Protein AF-A0A484MEA8-F1 (afdb_monomer_lite)

Foldseek 3Di:
DDPDDFDKDWDAEPVRQKTKIKTWFDDDDVVVVVLVVQLNVQCNDPPVRHDQDPQSSQVSSQVSQVVQCPDPVNVVVVDDWIKMWMWIHGRLPDTFIAMHIPPDPPRDPHDDTDQDDAHYDLRVQLVVLLVVCVVPDDPQDQPPVRRHTDDDPVVVVVSLLVSQLRSVVVGVSGFAWDWDWDDHSPDDHTDTDIDHSCNDPPPDPDPVCVVVVVDDDQDPVNVVVVVVVVVVVD

Secondary structure (DSSP, 8-state):
-------EEEEE-TTSSEEEEEEEES---HHHHHHHHHHHHHHTS-TTTS--SHHHHHHHHHHHHHHHHTSHHHHTTTPPPEEEEEEEEETTTEEEEEEEEES-TT--SS----S----STTHHHHHHHHHHHHHH-TT--B-TTT--B---HHHHHHHHHHHHHHHHHH-TTS-EEEEEEE--SSS-PPEEEEEEE-S----PPPHHHHHTT---PPPHHHHHHHHHHHHTT-

pLDDT: mean 70.81, std 13.63, range [24.02, 92.69]

Organism: NCBI:txid132261

Sequence (234 aa):
MACKLTKYDVIRTPDEDMHVLILCAAANGGILKRLRNQFRAELEKPQNERPKTAAAIHEMMGLHITALTNSQRFQDKGNPPFCFTVAGWLNSKDPFIFKVGFGVPDLDPDFKFLYSAFEGSGSNYAEQIFNALLSEAVGVEMDDNKKVPVIAQRDAMLWAKKIITFAALHDPRTGGILHSFTSSARGGGPTHTQDPISPMTMANPDPDAILQGLWTKADEREVQRWLAEHENSR

Radius of gyration: 21.32 Å; chains: 1; bounding box: 60×50×52 Å

Structure (mmCIF, N/CA/C/O backbone):
data_AF-A0A484MEA8-F1
#
_entry.id   AF-A0A484MEA8-F1
#
loop_
_atom_site.group_PDB
_atom_site.id
_atom_site.type_symbol
_atom_site.label_atom_id
_atom_site.label_alt_id
_atom_site.label_comp_id
_atom_site.label_asym_id
_atom_site.label_entity_id
_atom_site.label_seq_id
_atom_site.pdbx_PDB_ins_code
_atom_site.Cartn_x
_atom_site.Cartn_y
_atom_site.Cartn_z
_atom_site.occupancy
_atom_site.B_iso_or_equiv
_atom_site.auth_seq_id
_atom_site.auth_comp_id
_atom_site.auth_asym_id
_atom_site.auth_atom_id
_atom_site.pdbx_PDB_model_num
ATOM 1 N N . MET A 1 1 ? 15.453 19.713 -6.525 1.00 27.28 1 MET A N 1
ATOM 2 C CA . MET A 1 1 ? 14.495 19.664 -5.394 1.00 27.28 1 MET A CA 1
ATOM 3 C C . MET A 1 1 ? 14.645 18.297 -4.741 1.00 27.28 1 MET A C 1
ATOM 5 O O . MET A 1 1 ? 14.433 17.311 -5.427 1.00 27.28 1 MET A O 1
ATOM 9 N N . ALA A 1 2 ? 15.094 18.208 -3.486 1.00 24.02 2 ALA A N 1
ATOM 10 C CA . ALA A 1 2 ? 15.225 16.916 -2.810 1.00 24.02 2 ALA A CA 1
ATOM 11 C C . ALA A 1 2 ? 13.826 16.347 -2.522 1.00 24.02 2 ALA A C 1
ATOM 13 O O . ALA A 1 2 ? 13.025 17.003 -1.850 1.00 24.02 2 ALA A O 1
ATOM 14 N N . CYS A 1 3 ? 13.527 15.160 -3.052 1.00 29.03 3 CYS A N 1
ATOM 15 C CA . CYS A 1 3 ? 12.303 14.431 -2.743 1.00 29.03 3 CYS A CA 1
ATOM 16 C C . CYS A 1 3 ? 12.299 14.141 -1.234 1.00 29.03 3 CYS A C 1
ATOM 18 O O . CYS A 1 3 ? 13.096 13.346 -0.739 1.00 29.03 3 CYS A O 1
ATOM 20 N N . LYS A 1 4 ? 11.482 14.875 -0.468 1.00 37.75 4 LYS A N 1
ATOM 21 C CA . LYS A 1 4 ? 11.344 14.655 0.977 1.00 37.75 4 LYS A CA 1
ATOM 22 C C . LYS A 1 4 ? 10.787 13.246 1.175 1.00 37.75 4 LYS A C 1
ATOM 24 O O . LYS A 1 4 ? 9.721 12.957 0.644 1.00 37.75 4 LYS A O 1
ATOM 29 N N . LEU A 1 5 ? 11.514 12.423 1.937 1.00 44.81 5 LEU A N 1
ATOM 30 C CA . LEU A 1 5 ? 11.181 11.039 2.294 1.00 44.81 5 LEU A CA 1
ATOM 31 C C . LEU A 1 5 ? 9.668 10.826 2.456 1.00 44.81 5 LEU A C 1
ATOM 33 O O . LEU A 1 5 ? 9.019 11.543 3.230 1.00 44.81 5 LEU A O 1
ATOM 37 N N . THR A 1 6 ? 9.127 9.818 1.766 1.00 49.66 6 THR A N 1
ATOM 38 C CA . THR A 1 6 ? 7.786 9.289 2.033 1.00 49.66 6 THR A CA 1
ATOM 39 C C . THR A 1 6 ? 7.722 8.934 3.512 1.00 49.66 6 THR A C 1
ATOM 41 O O . THR A 1 6 ? 8.478 8.091 3.994 1.00 49.66 6 THR A O 1
ATOM 44 N N . LYS A 1 7 ? 6.877 9.634 4.273 1.00 63.97 7 LYS A N 1
ATOM 45 C CA . LYS A 1 7 ? 6.780 9.409 5.715 1.00 63.97 7 LYS A CA 1
ATOM 46 C C . LYS A 1 7 ? 5.839 8.242 5.974 1.00 63.97 7 LYS A C 1
ATOM 48 O O . LYS A 1 7 ? 4.633 8.378 5.791 1.00 63.97 7 LYS A O 1
ATOM 53 N N . TYR A 1 8 ? 6.393 7.141 6.448 1.00 65.31 8 TYR A N 1
ATOM 54 C CA . TYR A 1 8 ? 5.658 5.971 6.914 1.00 65.31 8 TYR A CA 1
ATOM 55 C C . TYR A 1 8 ? 5.670 5.920 8.444 1.00 65.31 8 TYR A C 1
ATOM 57 O O . TYR A 1 8 ? 6.531 6.542 9.069 1.00 65.31 8 TYR A O 1
ATOM 65 N N . ASP A 1 9 ? 4.707 5.219 9.036 1.00 68.81 9 ASP A N 1
ATOM 66 C CA . ASP A 1 9 ? 4.767 4.773 10.429 1.00 68.81 9 ASP A CA 1
ATOM 67 C C . ASP A 1 9 ? 4.520 3.262 10.467 1.00 68.81 9 ASP A C 1
ATOM 69 O O . ASP A 1 9 ? 3.602 2.751 9.824 1.00 68.81 9 ASP A O 1
ATOM 73 N N . VAL A 1 10 ? 5.370 2.558 11.212 1.00 66.94 10 VAL A N 1
ATOM 74 C CA . VAL A 1 10 ? 5.223 1.133 11.509 1.00 66.94 10 VAL A CA 1
ATOM 75 C C . VAL A 1 10 ? 4.780 1.021 12.958 1.00 66.94 10 VAL A C 1
ATOM 77 O O . VAL A 1 10 ? 5.506 1.452 13.854 1.00 66.94 10 VAL A O 1
ATOM 80 N N . ILE A 1 11 ? 3.611 0.433 13.180 1.00 71.69 11 ILE A N 1
ATOM 81 C CA . ILE A 1 11 ? 3.039 0.206 14.503 1.00 71.69 11 ILE A CA 1
ATOM 82 C C . ILE A 1 11 ? 3.041 -1.297 14.760 1.00 71.69 11 ILE A C 1
ATOM 84 O O . ILE A 1 11 ? 2.579 -2.084 13.930 1.00 71.69 11 ILE A O 1
ATOM 88 N N . ARG A 1 12 ? 3.581 -1.681 15.916 1.00 69.06 12 ARG A N 1
ATOM 89 C CA . ARG A 1 12 ? 3.527 -3.046 16.437 1.00 69.06 12 ARG A CA 1
ATOM 90 C C . ARG A 1 12 ? 2.899 -3.007 17.804 1.00 69.06 12 ARG A C 1
ATOM 92 O O . ARG A 1 12 ? 3.300 -2.183 18.629 1.00 69.06 12 ARG A O 1
ATOM 99 N N . THR A 1 13 ? 1.961 -3.904 18.044 1.00 65.00 13 THR A N 1
ATOM 100 C CA . THR A 1 13 ? 1.429 -4.064 19.385 1.00 65.00 13 THR A CA 1
ATOM 101 C C . THR A 1 13 ? 2.307 -5.019 20.204 1.00 65.00 13 THR A C 1
ATOM 103 O O . THR A 1 13 ? 2.880 -5.953 19.642 1.00 65.00 13 THR A O 1
ATOM 106 N N . PRO A 1 14 ? 2.461 -4.787 21.522 1.00 59.03 14 PRO A N 1
ATOM 107 C CA . PRO A 1 14 ? 3.338 -5.593 22.384 1.00 59.03 14 PRO A CA 1
ATOM 108 C C . PRO A 1 14 ? 2.964 -7.077 22.484 1.00 59.03 14 PRO A C 1
ATOM 110 O O . PRO A 1 14 ? 3.791 -7.890 22.873 1.00 59.03 14 PRO A O 1
ATOM 113 N N . ASP A 1 15 ? 1.718 -7.412 22.164 1.00 65.62 15 ASP A N 1
ATOM 114 C CA . ASP A 1 15 ? 1.161 -8.765 22.148 1.00 65.62 15 ASP A CA 1
ATOM 115 C C . ASP A 1 15 ? 1.305 -9.465 20.785 1.00 65.62 15 ASP A C 1
ATOM 117 O O . ASP A 1 15 ? 0.777 -10.554 20.612 1.00 65.62 15 ASP A O 1
ATOM 121 N N . GLU A 1 16 ? 1.995 -8.845 19.818 1.00 62.22 16 GLU A N 1
ATOM 122 C CA . GLU A 1 16 ? 2.230 -9.339 18.445 1.00 62.22 16 GLU A CA 1
ATOM 123 C C . GLU A 1 16 ? 0.963 -9.645 17.618 1.00 62.22 16 GLU A C 1
ATOM 125 O O . GLU A 1 16 ? 1.050 -10.052 16.463 1.00 62.22 16 GLU A O 1
ATOM 130 N N . ASP A 1 17 ? -0.221 -9.364 18.159 1.00 67.69 17 ASP A N 1
ATOM 131 C CA . ASP A 1 17 ? -1.511 -9.611 17.515 1.00 67.69 17 ASP A CA 1
ATOM 132 C C . ASP A 1 17 ? -1.796 -8.659 16.342 1.00 67.69 17 ASP A C 1
ATOM 134 O O . ASP A 1 17 ? -2.635 -8.962 15.492 1.00 67.69 17 ASP A O 1
ATOM 138 N N . MET A 1 18 ? -1.158 -7.486 16.282 1.00 69.12 18 MET A N 1
ATOM 139 C CA . MET A 1 18 ? -1.425 -6.495 15.240 1.00 69.12 18 MET A CA 1
ATOM 140 C C . MET A 1 18 ? -0.155 -5.809 14.737 1.00 69.12 18 MET A C 1
ATOM 142 O O . MET A 1 18 ? 0.604 -5.185 15.485 1.00 69.12 18 MET A O 1
ATOM 146 N N . HIS A 1 19 ? 0.035 -5.872 13.419 1.00 72.00 19 HIS A N 1
ATOM 147 C CA . HIS A 1 19 ? 1.088 -5.170 12.694 1.00 72.00 19 HIS A CA 1
ATOM 148 C C . HIS A 1 19 ? 0.431 -4.227 11.689 1.00 72.00 19 HIS A C 1
ATOM 150 O O . HIS A 1 19 ? -0.238 -4.697 10.772 1.00 72.00 19 HIS A O 1
ATOM 156 N N . VAL A 1 20 ? 0.629 -2.913 11.823 1.00 70.44 20 VAL A N 1
ATOM 157 C CA . VAL A 1 20 ? 0.062 -1.923 10.891 1.00 70.44 20 VAL A CA 1
ATOM 158 C C . VAL A 1 20 ? 1.164 -1.044 10.319 1.00 70.44 20 VAL A C 1
ATOM 160 O O . VAL A 1 20 ? 1.946 -0.431 11.045 1.00 70.44 20 VAL A O 1
ATOM 163 N N . LEU A 1 21 ? 1.201 -0.962 8.997 1.00 72.06 21 LEU A N 1
ATOM 164 C CA . LEU A 1 21 ? 1.986 -0.019 8.225 1.00 72.06 21 LEU A CA 1
ATOM 165 C C . LEU A 1 21 ? 1.046 1.057 7.676 1.00 72.06 21 LEU A C 1
ATOM 167 O O . LEU A 1 21 ? 0.130 0.768 6.906 1.00 72.06 21 LEU A O 1
ATOM 171 N N . ILE A 1 22 ? 1.304 2.309 8.049 1.00 74.50 22 ILE A N 1
ATOM 172 C CA . ILE A 1 22 ? 0.581 3.472 7.532 1.00 74.50 22 ILE A CA 1
ATOM 173 C C . ILE A 1 22 ? 1.496 4.205 6.555 1.00 74.50 22 ILE A C 1
ATOM 175 O O . ILE A 1 22 ? 2.489 4.825 6.951 1.00 74.50 22 ILE A O 1
ATOM 179 N N . LEU A 1 23 ? 1.145 4.146 5.273 1.00 68.62 23 LEU A N 1
ATOM 180 C CA . LEU A 1 23 ? 1.794 4.866 4.182 1.00 68.62 23 LEU A CA 1
ATOM 181 C C . LEU A 1 23 ? 0.919 6.053 3.785 1.00 68.62 23 LEU A C 1
ATOM 183 O O . LEU A 1 23 ? -0.298 5.946 3.683 1.00 68.62 23 LEU A O 1
ATOM 187 N N . CYS A 1 24 ? 1.535 7.207 3.552 1.00 66.69 24 CYS A N 1
ATOM 188 C CA . CYS A 1 24 ? 0.821 8.405 3.130 1.00 66.69 24 CYS A CA 1
ATOM 189 C C . CYS A 1 24 ? 1.270 8.817 1.732 1.00 66.69 24 CYS A C 1
ATOM 191 O O . CYS A 1 24 ? 2.466 9.003 1.497 1.00 66.69 24 CYS A O 1
ATOM 193 N N . ALA A 1 25 ? 0.305 9.008 0.836 1.00 57.47 25 ALA A N 1
ATOM 194 C CA . ALA A 1 25 ? 0.534 9.494 -0.512 1.00 57.47 25 ALA A CA 1
ATOM 195 C C . ALA A 1 25 ? 0.084 10.954 -0.627 1.00 57.47 25 ALA A C 1
ATOM 197 O O . ALA A 1 25 ? -0.993 11.257 -1.129 1.00 57.47 25 ALA A O 1
ATOM 198 N N . ALA A 1 26 ? 0.905 11.872 -0.111 1.00 57.47 26 ALA A N 1
ATOM 199 C CA . ALA A 1 26 ? 0.788 13.308 -0.363 1.00 57.47 26 ALA A CA 1
ATOM 200 C C . ALA A 1 26 ? 2.035 14.064 0.124 1.00 57.47 26 ALA A C 1
ATOM 202 O O . ALA A 1 26 ? 2.706 13.673 1.087 1.00 57.47 26 ALA A O 1
ATOM 203 N N . ALA A 1 27 ? 2.327 15.201 -0.512 1.00 51.25 27 ALA A N 1
ATOM 204 C CA . ALA A 1 27 ? 3.343 16.130 -0.035 1.00 51.25 27 ALA A CA 1
ATOM 205 C C . ALA A 1 27 ? 2.930 16.696 1.340 1.00 51.25 27 ALA A C 1
ATOM 207 O O . ALA A 1 27 ? 1.859 17.271 1.510 1.00 51.25 27 ALA A O 1
ATOM 208 N N . ASN A 1 28 ? 3.789 16.503 2.344 1.00 53.34 28 ASN A N 1
ATOM 209 C CA . ASN A 1 28 ? 3.544 16.847 3.749 1.00 53.34 28 ASN A CA 1
ATOM 210 C C . ASN A 1 28 ? 3.054 18.297 3.972 1.00 53.34 28 ASN A C 1
ATOM 212 O O . ASN A 1 28 ? 3.853 19.233 3.949 1.00 53.34 28 ASN A O 1
ATOM 216 N N . GLY A 1 29 ? 1.787 18.449 4.364 1.00 61.00 29 GLY A N 1
ATOM 217 C CA . GLY A 1 29 ? 1.304 19.538 5.218 1.00 61.00 29 GLY A CA 1
ATOM 218 C C . GLY A 1 29 ? 1.148 19.022 6.653 1.00 61.00 29 GLY A C 1
ATOM 219 O O . GLY A 1 29 ? 0.776 17.869 6.853 1.00 61.00 29 GLY A O 1
ATOM 220 N N . GLY A 1 30 ? 1.420 19.829 7.685 1.00 73.88 30 GLY A N 1
ATOM 221 C CA . GLY A 1 30 ? 1.389 19.397 9.101 1.00 73.88 30 GLY A CA 1
ATOM 222 C C . GLY A 1 30 ? 0.087 18.724 9.582 1.00 73.88 30 GLY A C 1
ATOM 223 O O . GLY A 1 30 ? 0.065 18.113 10.646 1.00 73.88 30 GLY A O 1
ATOM 224 N N . ILE A 1 31 ? -0.984 18.797 8.794 1.00 76.81 31 ILE A N 1
ATOM 225 C CA . ILE A 1 31 ? -2.234 18.055 8.965 1.00 76.81 31 ILE A CA 1
ATOM 226 C C . ILE A 1 31 ? -2.032 16.539 8.906 1.00 76.81 31 ILE A C 1
ATOM 228 O O . ILE A 1 31 ? -2.461 15.848 9.826 1.00 76.81 31 ILE A O 1
ATOM 232 N N . LEU A 1 32 ? -1.333 16.032 7.890 1.00 77.56 32 LEU A N 1
ATOM 233 C CA . LEU A 1 32 ? -1.140 14.590 7.707 1.00 77.56 32 LEU A CA 1
ATOM 234 C C . LEU A 1 32 ? -0.342 14.002 8.869 1.00 77.56 32 LEU A C 1
ATOM 236 O O . LEU A 1 32 ? -0.664 12.933 9.372 1.00 77.56 32 LEU A O 1
ATOM 240 N N . LYS A 1 33 ? 0.638 14.763 9.377 1.00 80.06 33 LYS A N 1
ATOM 241 C CA . LYS A 1 33 ? 1.375 14.409 10.596 1.00 80.06 33 LYS A CA 1
ATOM 242 C C . LYS A 1 33 ? 0.449 14.296 11.814 1.00 80.06 33 LYS A C 1
ATOM 244 O O . LYS A 1 33 ? 0.634 13.392 12.618 1.00 80.06 33 LYS A O 1
ATOM 249 N N . ARG A 1 34 ? -0.523 15.203 11.968 1.00 83.62 34 ARG A N 1
ATOM 250 C CA . ARG A 1 34 ? -1.474 15.168 13.092 1.00 83.62 34 ARG A CA 1
ATOM 251 C C . ARG A 1 34 ? -2.403 13.964 13.018 1.00 83.62 34 ARG A C 1
ATOM 253 O O . ARG A 1 34 ? -2.493 13.255 14.010 1.00 83.62 34 ARG A O 1
ATOM 260 N N . LEU A 1 35 ? -3.007 13.710 11.856 1.00 87.38 35 LEU A N 1
ATOM 261 C CA . LEU A 1 35 ? -3.851 12.529 11.642 1.00 87.38 35 LEU A CA 1
ATOM 262 C C . LEU A 1 35 ? -3.080 11.247 11.934 1.00 87.38 35 LEU A C 1
ATOM 264 O O . LEU A 1 35 ? -3.516 10.417 12.716 1.00 87.38 35 LEU A O 1
ATOM 268 N N . ARG A 1 36 ? -1.869 11.136 11.393 1.00 84.56 36 ARG A N 1
ATOM 269 C CA . ARG A 1 36 ? -1.021 9.968 11.602 1.00 84.56 36 ARG A CA 1
ATOM 270 C C . ARG A 1 36 ? -0.670 9.741 13.076 1.00 84.56 36 ARG A C 1
ATOM 272 O O . ARG A 1 36 ? -0.708 8.611 13.543 1.00 84.56 36 ARG A O 1
ATOM 279 N N . ASN A 1 37 ? -0.397 10.812 13.825 1.00 84.75 37 ASN A N 1
ATOM 280 C CA . ASN A 1 37 ? -0.191 10.722 15.271 1.00 84.75 37 ASN A CA 1
ATOM 281 C C . ASN A 1 37 ? -1.463 10.283 16.020 1.00 84.75 37 ASN A C 1
ATOM 283 O O . ASN A 1 37 ? -1.350 9.552 16.997 1.00 84.75 37 ASN A O 1
ATOM 287 N N . GLN A 1 38 ? -2.651 10.715 15.582 1.00 88.50 38 GLN A N 1
ATOM 288 C CA . GLN A 1 38 ? -3.928 10.278 16.161 1.00 88.50 38 GLN A CA 1
ATOM 289 C C . GLN A 1 38 ? -4.184 8.797 15.876 1.00 88.50 38 GLN A C 1
ATOM 291 O O . GLN A 1 38 ? -4.422 8.041 16.809 1.00 88.50 38 GLN A O 1
ATOM 296 N N . PHE A 1 39 ? -4.024 8.362 14.621 1.00 89.50 39 PHE A N 1
ATOM 297 C CA . PHE A 1 39 ? -4.145 6.950 14.243 1.00 89.50 39 PHE A CA 1
ATOM 298 C C . PHE A 1 39 ? -3.195 6.077 15.057 1.00 89.50 39 PHE A C 1
ATOM 300 O O . PHE A 1 39 ? -3.581 5.032 15.569 1.00 89.50 39 PHE A O 1
ATOM 307 N N . ARG A 1 40 ? -1.949 6.532 15.213 1.00 86.06 40 ARG A N 1
ATOM 308 C CA . ARG A 1 40 ? -0.951 5.844 16.022 1.00 86.06 40 ARG A CA 1
ATOM 309 C C . ARG A 1 40 ? -1.386 5.718 17.480 1.00 86.06 40 ARG A C 1
ATOM 311 O O . ARG A 1 40 ? -1.326 4.620 18.016 1.00 86.06 40 ARG A O 1
ATOM 318 N N . ALA A 1 41 ? -1.850 6.807 18.087 1.00 86.50 41 ALA A N 1
ATOM 319 C CA . ALA A 1 41 ? -2.306 6.794 19.472 1.00 86.50 41 ALA A CA 1
ATOM 320 C C . ALA A 1 41 ? -3.476 5.822 19.693 1.00 86.50 41 ALA A C 1
ATOM 322 O O . ALA A 1 41 ? -3.495 5.142 20.709 1.00 86.50 41 ALA A O 1
ATOM 323 N N . GLU A 1 42 ? -4.414 5.721 18.747 1.00 88.50 42 GLU A N 1
ATOM 324 C CA . GLU A 1 42 ? -5.525 4.759 18.800 1.00 88.50 42 GLU A CA 1
ATOM 325 C C . GLU A 1 42 ? -5.057 3.302 18.658 1.00 88.50 42 GLU A C 1
ATOM 327 O O . GLU A 1 42 ? -5.527 2.422 19.376 1.00 88.50 42 GLU A O 1
ATOM 332 N N . LEU A 1 43 ? -4.111 3.036 17.754 1.00 85.50 43 LEU A N 1
ATOM 333 C CA . LEU A 1 43 ? -3.607 1.684 17.484 1.00 85.50 43 LEU A CA 1
ATOM 334 C C . LEU A 1 43 ? -2.626 1.171 18.550 1.00 85.50 43 LEU A C 1
ATOM 336 O O . LEU A 1 43 ? -2.473 -0.039 18.701 1.00 85.50 43 LEU A O 1
ATOM 340 N N . GLU A 1 44 ? -1.974 2.072 19.288 1.00 83.88 44 GLU A N 1
ATOM 341 C CA . GLU A 1 44 ? -1.085 1.749 20.414 1.00 83.88 44 GLU A CA 1
ATOM 342 C C . GLU A 1 44 ? -1.843 1.574 21.748 1.00 83.88 44 GLU A C 1
ATOM 344 O O . GLU A 1 44 ? -1.219 1.262 22.765 1.00 83.88 44 GLU A O 1
ATOM 349 N N . LYS A 1 45 ? -3.176 1.740 21.768 1.00 84.19 45 LYS A N 1
ATOM 350 C CA . LYS A 1 45 ? -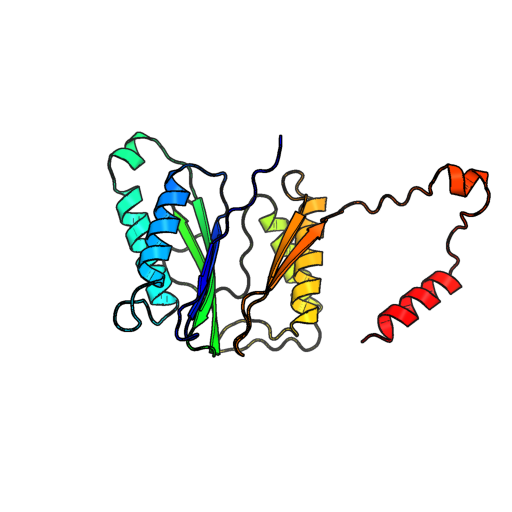3.996 1.488 22.963 1.00 84.19 45 LYS A CA 1
ATOM 351 C C . LYS A 1 45 ? -3.931 0.019 23.417 1.00 84.19 45 LYS A C 1
ATOM 353 O O . LYS A 1 45 ? -3.665 -0.878 22.608 1.00 84.19 45 LYS A O 1
ATOM 358 N N . PRO A 1 46 ? -4.226 -0.252 24.704 1.00 80.88 46 PRO A N 1
ATOM 359 C CA . PRO A 1 46 ? -4.368 -1.612 25.219 1.00 80.88 46 PRO A CA 1
ATOM 360 C C . PRO A 1 46 ? -5.354 -2.472 24.403 1.00 80.88 46 PRO A C 1
ATOM 362 O O . PRO A 1 46 ? -6.297 -1.966 23.794 1.00 80.88 46 PRO A O 1
ATOM 365 N N . GLN A 1 47 ? -5.150 -3.796 24.400 1.00 76.00 47 GLN A N 1
ATOM 366 C CA . GLN A 1 47 ? -5.869 -4.759 23.543 1.00 76.00 47 GLN A CA 1
ATOM 367 C C . GLN A 1 47 ? -7.408 -4.692 23.662 1.00 76.00 47 GLN A C 1
ATOM 369 O O . GLN A 1 47 ? -8.128 -4.980 22.704 1.00 76.00 47 GLN A O 1
ATOM 374 N N . ASN A 1 48 ? -7.930 -4.320 24.831 1.00 80.38 48 ASN A N 1
ATOM 375 C CA . ASN A 1 48 ? -9.361 -4.169 25.100 1.00 80.38 48 ASN A CA 1
ATOM 376 C C . ASN A 1 48 ? -9.978 -2.895 24.494 1.00 80.38 48 ASN A C 1
ATOM 378 O O . ASN A 1 48 ? -11.192 -2.857 24.323 1.00 80.38 48 ASN A O 1
ATOM 382 N N . GLU A 1 49 ? -9.169 -1.887 24.167 1.00 80.69 49 GLU A N 1
ATOM 383 C CA . GLU A 1 49 ? -9.613 -0.562 23.705 1.00 80.69 49 GLU A CA 1
ATOM 384 C C . GLU A 1 49 ? -9.265 -0.277 22.240 1.00 80.69 49 GLU A C 1
ATOM 386 O O . GLU A 1 49 ? -9.779 0.677 21.656 1.00 80.69 49 GLU A O 1
ATOM 391 N N . ARG A 1 50 ? -8.395 -1.090 21.635 1.00 82.06 50 ARG A N 1
ATOM 392 C CA . ARG A 1 50 ? -7.966 -0.914 20.245 1.00 82.06 50 ARG A CA 1
ATOM 393 C C . ARG A 1 50 ? -8.907 -1.604 19.239 1.00 82.06 50 ARG A C 1
ATOM 395 O O . ARG A 1 50 ? -9.534 -2.616 19.574 1.00 82.06 50 ARG A O 1
ATOM 402 N N . PRO A 1 51 ? -8.959 -1.134 17.978 1.00 83.75 51 PRO A N 1
ATOM 403 C CA . PRO A 1 51 ? -9.671 -1.820 16.901 1.00 83.75 51 PRO A CA 1
ATOM 404 C C . PRO A 1 51 ? -9.167 -3.256 16.686 1.00 83.75 51 PRO A C 1
ATOM 406 O O . PRO A 1 51 ? -7.963 -3.506 16.699 1.00 83.75 51 PRO A O 1
ATOM 409 N N . LYS A 1 52 ? -10.090 -4.201 16.458 1.00 83.00 52 LYS A N 1
ATOM 410 C CA . LYS A 1 52 ? -9.780 -5.640 16.298 1.00 83.00 52 LYS A CA 1
ATOM 411 C C . LYS A 1 52 ? -9.949 -6.170 14.873 1.00 83.00 52 LYS A C 1
ATOM 413 O O . LYS A 1 52 ? -9.607 -7.317 14.601 1.00 83.00 52 LYS A O 1
ATOM 418 N N . THR A 1 53 ? -10.500 -5.361 13.972 1.00 86.69 53 THR A N 1
ATOM 419 C CA . THR A 1 53 ? -10.759 -5.721 12.572 1.00 86.69 53 THR A CA 1
ATOM 420 C C . THR A 1 53 ? -10.252 -4.618 11.650 1.00 86.69 53 THR A C 1
ATOM 422 O O . THR A 1 53 ? -10.195 -3.454 12.045 1.00 86.69 53 THR A O 1
ATOM 425 N N . ALA A 1 54 ? -9.913 -4.959 10.404 1.00 86.12 54 ALA A N 1
ATOM 426 C CA . ALA A 1 54 ? -9.460 -3.968 9.427 1.00 86.12 54 ALA A CA 1
ATOM 427 C C . ALA A 1 54 ? -10.554 -2.926 9.134 1.00 86.12 54 ALA A C 1
ATOM 429 O O . ALA A 1 54 ? -10.250 -1.744 9.005 1.00 86.12 54 ALA A O 1
ATOM 430 N N . ALA A 1 55 ? -11.823 -3.350 9.138 1.00 88.44 55 ALA A N 1
ATOM 431 C CA . ALA A 1 55 ? -12.977 -2.463 9.024 1.00 88.44 55 ALA A CA 1
ATOM 432 C C . ALA A 1 55 ? -13.057 -1.461 10.189 1.00 88.44 55 ALA A C 1
ATOM 434 O O . ALA A 1 55 ? -13.256 -0.275 9.955 1.00 88.44 55 ALA A O 1
ATOM 435 N N . ALA A 1 56 ? -12.825 -1.906 11.430 1.00 89.81 56 ALA A N 1
ATOM 436 C CA . ALA A 1 56 ? -12.809 -1.017 12.593 1.00 89.81 56 ALA A CA 1
ATOM 437 C C . ALA A 1 56 ? -11.618 -0.041 12.565 1.00 89.81 56 ALA A C 1
ATOM 439 O O . ALA A 1 56 ? -11.744 1.100 13.003 1.00 89.81 56 ALA A O 1
ATOM 440 N N . ILE A 1 57 ? -10.462 -0.459 12.029 1.00 89.75 57 ILE A N 1
ATOM 441 C CA . ILE A 1 57 ? -9.330 0.455 11.796 1.00 89.75 57 ILE A CA 1
ATOM 442 C C . ILE A 1 57 ? -9.718 1.504 10.748 1.00 89.75 57 ILE A C 1
ATOM 444 O O . ILE A 1 57 ? -9.497 2.692 10.973 1.00 89.75 57 ILE A O 1
ATOM 448 N N . HIS A 1 58 ? -10.310 1.085 9.627 1.00 91.12 58 HIS A N 1
ATOM 449 C CA . HIS A 1 58 ? -10.779 1.994 8.582 1.00 91.12 58 HIS A CA 1
ATOM 450 C C . HIS A 1 58 ? -11.804 3.000 9.120 1.00 91.12 58 HIS A C 1
ATOM 452 O O . HIS A 1 58 ? -11.656 4.199 8.896 1.00 91.12 58 HIS A O 1
ATOM 458 N N . GLU A 1 59 ? -12.792 2.534 9.885 1.00 91.50 59 GLU A N 1
ATOM 459 C CA . GLU A 1 59 ? -13.802 3.376 10.529 1.00 91.50 59 GLU A CA 1
ATOM 460 C C . GLU A 1 59 ? -13.167 4.392 11.487 1.00 91.50 59 GLU A C 1
ATOM 462 O O . GLU A 1 59 ? -13.419 5.590 11.365 1.00 91.50 59 GLU A O 1
ATOM 467 N N . MET A 1 60 ? -12.274 3.949 12.381 1.00 92.69 60 MET A N 1
ATOM 468 C CA . MET A 1 60 ? -11.535 4.835 13.290 1.00 92.69 60 MET A CA 1
ATOM 469 C C . MET A 1 60 ? -10.778 5.927 12.525 1.00 92.69 60 MET A C 1
ATOM 471 O O . MET A 1 60 ? -10.852 7.111 12.872 1.00 92.69 60 MET A O 1
ATOM 475 N N . MET A 1 61 ? -10.082 5.558 11.448 1.00 91.94 61 MET A N 1
ATOM 476 C CA . MET A 1 61 ? -9.352 6.522 10.628 1.00 91.94 61 MET A CA 1
ATOM 477 C C . MET A 1 61 ? -10.301 7.492 9.917 1.00 91.94 61 MET A C 1
ATOM 479 O O . MET A 1 61 ? -10.036 8.698 9.896 1.00 91.94 61 MET A O 1
ATOM 483 N N . GLY A 1 62 ? -11.421 6.990 9.393 1.00 90.81 62 GLY A N 1
ATOM 484 C CA . GLY A 1 62 ? -12.478 7.783 8.774 1.00 90.81 62 GLY A CA 1
ATOM 485 C C . GLY A 1 62 ? -13.099 8.793 9.739 1.00 90.81 62 GLY A C 1
ATOM 486 O O . GLY A 1 62 ? -13.290 9.950 9.363 1.00 90.81 62 GLY A O 1
ATOM 487 N N . LEU A 1 63 ? -13.323 8.422 11.003 1.00 91.56 63 LEU A N 1
ATOM 488 C CA . LEU A 1 63 ? -13.835 9.327 12.040 1.00 91.56 63 LEU A CA 1
ATOM 489 C C . LEU A 1 63 ? -12.867 10.479 12.325 1.00 91.56 63 LEU A C 1
ATOM 491 O O . LEU A 1 63 ? -13.280 11.637 12.377 1.00 91.56 63 LEU A O 1
ATOM 495 N N . HIS A 1 64 ? -11.572 10.196 12.460 1.00 91.88 64 HIS A N 1
ATOM 496 C CA . HIS A 1 64 ? -10.559 11.236 12.666 1.00 91.88 64 HIS A CA 1
ATOM 497 C C . HIS A 1 64 ? -10.392 12.152 11.448 1.00 91.88 64 HIS A C 1
ATOM 499 O O . HIS A 1 64 ? -10.241 13.366 11.612 1.00 91.88 64 HIS A O 1
ATOM 505 N N . ILE A 1 65 ? -10.445 11.595 10.233 1.00 89.69 65 ILE A N 1
ATOM 506 C CA . ILE A 1 65 ? -10.438 12.380 8.992 1.00 89.69 65 ILE A CA 1
ATOM 507 C C . ILE A 1 65 ? -11.671 13.282 8.948 1.00 89.69 65 ILE A C 1
ATOM 509 O O . ILE A 1 65 ? -11.510 14.490 8.806 1.00 89.69 65 ILE A O 1
ATOM 513 N N . THR A 1 66 ? -12.864 12.730 9.174 1.00 89.00 66 THR A N 1
ATOM 514 C CA . THR A 1 66 ? -14.137 13.468 9.189 1.00 89.00 66 THR A CA 1
ATOM 515 C C . THR A 1 66 ? -14.129 14.589 10.226 1.00 89.00 66 THR A C 1
ATOM 517 O O . THR A 1 66 ? -14.478 15.730 9.923 1.00 89.00 66 THR A O 1
ATOM 520 N N . ALA A 1 67 ? -13.677 14.302 11.449 1.00 89.06 67 ALA A N 1
ATOM 521 C CA . ALA A 1 67 ? -13.585 15.292 12.517 1.00 89.06 67 ALA A CA 1
ATOM 522 C C . ALA A 1 67 ? -12.653 16.455 12.146 1.00 89.06 67 ALA A C 1
ATOM 524 O O . ALA A 1 67 ? -12.940 17.617 12.437 1.00 89.06 67 ALA A O 1
ATOM 525 N N . LEU A 1 68 ? -11.539 16.160 11.473 1.00 87.25 68 LEU A N 1
ATOM 526 C CA . LEU A 1 68 ? -10.629 17.183 10.984 1.00 87.25 68 LEU A CA 1
ATOM 527 C C . LEU A 1 68 ? -11.242 17.983 9.827 1.00 87.25 68 LEU A C 1
ATOM 529 O O . LEU A 1 68 ? -11.158 19.212 9.842 1.00 87.25 68 LEU A O 1
ATOM 533 N N . THR A 1 69 ? -11.812 17.319 8.822 1.00 84.56 69 THR A N 1
ATOM 534 C CA . THR A 1 69 ? -12.315 17.964 7.598 1.00 84.56 69 THR A CA 1
ATOM 535 C C . THR A 1 69 ? -13.558 18.808 7.864 1.00 84.56 69 THR A C 1
ATOM 537 O O . THR A 1 69 ? -13.759 19.820 7.197 1.00 84.56 69 THR A O 1
ATOM 540 N N . ASN A 1 70 ? -14.334 18.459 8.894 1.00 85.62 70 ASN A N 1
ATOM 541 C CA . ASN A 1 70 ? -15.461 19.253 9.388 1.00 85.62 70 ASN A CA 1
ATOM 542 C C . ASN A 1 70 ? -15.038 20.421 10.291 1.00 85.62 70 ASN A C 1
ATOM 544 O O . ASN A 1 70 ? -15.873 21.241 10.663 1.00 85.62 70 ASN A O 1
ATOM 548 N N . SER A 1 71 ? -13.759 20.530 10.665 1.00 83.81 71 SER A N 1
ATOM 549 C CA . SER A 1 71 ? -13.301 21.675 11.450 1.00 83.81 71 SER A CA 1
ATOM 550 C C . SER A 1 71 ? -13.276 22.947 10.598 1.00 83.81 71 SER A C 1
ATOM 552 O O . SER A 1 71 ? -12.731 22.953 9.492 1.00 83.81 71 SER A O 1
ATOM 554 N N . GLN A 1 72 ? -13.778 24.054 11.154 1.00 78.00 72 GLN A N 1
ATOM 555 C CA . GLN A 1 72 ? -13.789 25.369 10.498 1.00 78.00 72 GLN A CA 1
ATOM 556 C C . GLN A 1 72 ? -12.403 25.735 9.941 1.00 78.00 72 GLN A C 1
ATOM 558 O O . GLN A 1 72 ? -12.238 26.082 8.778 1.00 78.00 72 GLN A O 1
ATOM 563 N N . ARG A 1 73 ? -11.357 25.494 10.741 1.00 78.75 73 ARG A N 1
ATOM 564 C CA . ARG A 1 73 ? -9.957 25.742 10.368 1.00 78.75 73 ARG A CA 1
ATOM 565 C C . ARG A 1 73 ? -9.497 24.965 9.128 1.00 78.75 73 ARG A C 1
ATOM 567 O O . ARG A 1 73 ? -8.563 25.407 8.457 1.00 78.75 73 ARG A O 1
ATOM 574 N N . PHE A 1 74 ? -10.041 23.775 8.881 1.00 80.44 74 PHE A N 1
ATOM 575 C CA . PHE A 1 74 ? -9.712 22.989 7.695 1.00 80.44 74 PHE A CA 1
ATOM 576 C C . PHE A 1 74 ? -10.442 23.528 6.463 1.00 80.44 74 PHE A C 1
ATOM 578 O O . PHE A 1 74 ? -9.800 23.683 5.421 1.00 80.44 74 PHE A O 1
ATOM 585 N N . GLN A 1 75 ? -11.729 23.858 6.608 1.00 77.56 75 GLN A N 1
ATOM 586 C CA . GLN A 1 75 ? -12.567 24.422 5.547 1.00 77.56 75 GLN A CA 1
ATOM 587 C C . GLN A 1 75 ? -12.047 25.790 5.084 1.00 77.56 75 GLN A C 1
ATOM 589 O O . GLN A 1 75 ? -11.807 25.978 3.894 1.00 77.56 75 GLN A O 1
ATOM 594 N N . ASP A 1 76 ? -11.725 26.688 6.019 1.00 79.12 76 ASP A N 1
ATOM 595 C CA . ASP A 1 76 ? -11.221 28.040 5.728 1.00 79.12 76 ASP A CA 1
ATOM 596 C C . ASP A 1 76 ? -9.884 28.037 4.964 1.00 79.12 76 ASP A C 1
ATOM 598 O O . ASP A 1 76 ? -9.524 29.005 4.297 1.00 79.12 76 ASP A O 1
ATOM 602 N N . LYS A 1 77 ? -9.104 26.957 5.090 1.00 76.62 77 LYS A N 1
ATOM 603 C CA . LYS A 1 77 ? -7.770 26.835 4.487 1.00 76.62 77 LYS A CA 1
ATOM 604 C C . LYS A 1 77 ? -7.760 26.191 3.104 1.00 76.62 77 LYS A C 1
ATOM 606 O O . LYS A 1 77 ? -6.686 26.153 2.508 1.00 76.62 77 LYS A O 1
ATOM 611 N N . GLY A 1 78 ? -8.887 25.657 2.624 1.00 72.94 78 GLY A N 1
ATOM 612 C CA . GLY A 1 78 ? -8.963 24.994 1.316 1.00 72.94 78 GLY A CA 1
ATOM 613 C C . GLY A 1 78 ? -7.908 23.896 1.141 1.00 72.94 78 GLY A C 1
ATOM 614 O O . GLY A 1 78 ? -7.196 23.871 0.140 1.00 72.94 78 GLY A O 1
ATOM 615 N N . ASN A 1 79 ? -7.725 23.047 2.159 1.00 73.25 79 ASN A N 1
ATOM 616 C CA . ASN A 1 79 ? -6.656 22.045 2.142 1.00 73.25 79 ASN A CA 1
ATOM 617 C C . ASN A 1 79 ? -6.843 21.048 0.983 1.00 73.25 79 ASN A C 1
ATOM 619 O O . ASN A 1 79 ? -7.975 20.645 0.708 1.00 73.25 79 ASN A O 1
ATOM 623 N N . PRO A 1 80 ? -5.747 20.624 0.327 1.00 73.62 80 PRO A N 1
ATOM 624 C CA . PRO A 1 80 ? -5.824 19.726 -0.816 1.00 73.62 80 PRO A CA 1
ATOM 625 C C . PRO A 1 80 ? -6.275 18.313 -0.408 1.00 73.62 80 PRO A C 1
ATOM 627 O O . PRO A 1 80 ? -6.103 17.928 0.757 1.00 73.62 80 PRO A O 1
ATOM 630 N N . PRO A 1 81 ? -6.782 17.520 -1.370 1.00 77.62 81 PRO A N 1
ATOM 631 C CA . PRO A 1 81 ? -7.034 16.096 -1.188 1.00 77.62 81 PRO A CA 1
ATOM 632 C C . PRO A 1 81 ? -5.823 15.317 -0.670 1.00 77.62 81 PRO A C 1
ATOM 634 O O . PRO A 1 81 ? -4.672 15.675 -0.940 1.00 77.62 81 PRO A O 1
ATOM 637 N N . PHE A 1 82 ? -6.080 14.223 0.045 1.00 77.75 82 PHE A N 1
ATOM 638 C CA . PHE A 1 82 ? -5.039 13.318 0.534 1.00 77.75 82 PHE A CA 1
ATOM 639 C C . PHE A 1 82 ? -5.537 11.877 0.684 1.00 77.75 82 PHE A C 1
ATOM 641 O O . PHE A 1 82 ? -6.712 11.649 0.963 1.00 77.75 82 PHE A O 1
ATOM 648 N N . CYS A 1 83 ? -4.615 10.917 0.571 1.00 79.62 83 CYS A N 1
ATOM 649 C CA . CYS A 1 83 ? -4.864 9.487 0.755 1.00 79.62 83 CYS A CA 1
ATOM 650 C C . CYS A 1 83 ? -3.802 8.850 1.669 1.00 79.62 83 CYS A C 1
ATOM 652 O O . CYS A 1 83 ? -2.618 9.218 1.651 1.00 79.62 83 CYS A O 1
ATOM 654 N N . PHE A 1 84 ? -4.233 7.876 2.461 1.00 82.44 84 PHE A N 1
ATOM 655 C CA . PHE A 1 84 ? -3.401 6.935 3.193 1.00 82.44 84 PHE A CA 1
ATOM 656 C C . PHE A 1 84 ? -3.631 5.531 2.639 1.00 82.44 84 PHE A C 1
ATOM 658 O O . PHE A 1 84 ? -4.769 5.077 2.550 1.00 82.44 84 PHE A O 1
ATOM 665 N N . THR A 1 85 ? -2.540 4.829 2.351 1.00 84.12 85 THR A N 1
ATOM 666 C CA . THR A 1 85 ? -2.551 3.381 2.148 1.00 84.12 85 THR A CA 1
ATOM 667 C C . THR A 1 85 ? -2.214 2.727 3.474 1.00 84.12 85 THR A C 1
ATOM 669 O O . THR A 1 85 ? -1.170 3.006 4.069 1.00 84.12 85 THR A O 1
ATOM 672 N N . VAL A 1 86 ? -3.087 1.846 3.940 1.00 84.94 86 VAL A N 1
ATOM 673 C CA . VAL A 1 86 ? -2.911 1.136 5.203 1.00 84.94 86 VAL A CA 1
ATOM 674 C C . VAL A 1 86 ? -2.817 -0.341 4.893 1.00 84.94 86 VAL A C 1
ATOM 676 O O . VAL A 1 86 ? -3.697 -0.895 4.240 1.00 84.94 86 VAL A O 1
ATOM 679 N N . ALA A 1 87 ? -1.736 -0.964 5.341 1.00 84.06 87 ALA A N 1
ATOM 680 C CA . ALA A 1 87 ? -1.482 -2.379 5.135 1.00 84.06 87 ALA A CA 1
ATOM 681 C C . ALA A 1 87 ? -1.044 -3.020 6.446 1.00 84.06 87 ALA A C 1
ATOM 683 O O . ALA A 1 87 ? -0.389 -2.377 7.264 1.00 84.06 87 ALA A O 1
ATOM 684 N N . GLY A 1 88 ? -1.368 -4.286 6.662 1.00 82.25 88 GLY A N 1
ATOM 685 C CA . GLY A 1 88 ? -1.015 -4.922 7.918 1.00 82.25 88 GLY A CA 1
ATOM 686 C C . GLY A 1 88 ? -1.483 -6.354 8.057 1.00 82.25 88 GLY A C 1
ATOM 687 O O . GLY A 1 88 ? -1.950 -6.968 7.103 1.00 82.25 88 GLY A O 1
ATOM 688 N N . TRP A 1 89 ? -1.338 -6.857 9.277 1.00 79.44 89 TRP A N 1
ATOM 689 C CA . TRP A 1 89 ? -1.808 -8.160 9.720 1.00 79.44 89 TRP A CA 1
ATOM 690 C C . TRP A 1 89 ? -2.596 -7.999 11.016 1.00 79.44 89 TRP A C 1
ATOM 692 O O . TRP A 1 89 ? -2.182 -7.252 11.908 1.00 79.44 89 TRP A O 1
ATOM 702 N N . LEU A 1 90 ? -3.707 -8.724 11.119 1.00 78.31 90 LEU A N 1
ATOM 703 C CA . LEU A 1 90 ? -4.478 -8.890 12.348 1.00 78.31 90 LEU A CA 1
ATOM 704 C C . LEU A 1 90 ? -4.451 -10.346 12.800 1.00 78.31 90 LEU A C 1
ATOM 706 O O . LEU A 1 90 ? -4.509 -11.267 11.979 1.00 78.31 90 LEU A O 1
ATOM 710 N N . ASN A 1 91 ? -4.357 -10.535 14.114 1.00 72.25 91 ASN A N 1
ATOM 711 C CA . ASN A 1 91 ? -4.284 -11.818 14.814 1.00 72.25 91 ASN A CA 1
ATOM 712 C C . ASN A 1 91 ? -3.271 -12.783 14.178 1.00 72.25 91 ASN A C 1
ATOM 714 O O . ASN A 1 91 ? -3.507 -13.992 14.114 1.00 72.25 91 ASN A O 1
ATOM 718 N N . SER A 1 92 ? -2.188 -12.233 13.618 1.00 67.25 92 SER A N 1
ATOM 719 C CA . SER A 1 92 ? -1.132 -12.973 12.919 1.00 67.25 92 SER A CA 1
ATOM 720 C C . SER A 1 92 ? -1.620 -13.879 11.779 1.00 67.25 92 SER A C 1
ATOM 722 O O . SER A 1 92 ? -0.938 -14.833 11.416 1.00 67.25 92 SER A O 1
ATOM 724 N N . LYS A 1 93 ? -2.808 -13.634 11.210 1.00 68.00 93 LYS A N 1
ATOM 725 C CA . LYS A 1 93 ? -3.428 -14.531 10.212 1.00 68.00 93 LYS A CA 1
ATOM 726 C C . LYS A 1 93 ? -4.134 -13.812 9.073 1.00 68.00 93 LYS A C 1
ATOM 728 O O . LYS A 1 93 ? -4.217 -14.360 7.973 1.00 68.00 93 LYS A O 1
ATOM 733 N N . ASP A 1 94 ? -4.600 -12.592 9.309 1.00 76.06 94 ASP A N 1
ATOM 734 C CA . ASP A 1 94 ? -5.418 -11.873 8.342 1.00 76.06 94 ASP A CA 1
ATOM 735 C C . ASP A 1 94 ? -4.667 -10.660 7.797 1.00 76.06 94 ASP A C 1
ATOM 737 O O . ASP A 1 94 ? -4.622 -9.619 8.462 1.00 76.06 94 ASP A O 1
ATOM 741 N N . PRO A 1 95 ? -4.041 -10.789 6.608 1.00 79.62 95 PRO A N 1
ATOM 742 C CA . PRO A 1 95 ? -3.457 -9.646 5.940 1.00 79.62 95 PRO A CA 1
ATOM 743 C C . PRO A 1 95 ? -4.578 -8.733 5.454 1.00 79.62 95 PRO A C 1
ATOM 745 O O . PRO A 1 95 ? -5.633 -9.191 5.011 1.00 79.62 95 PRO A O 1
ATOM 748 N N . PHE A 1 96 ? -4.337 -7.433 5.507 1.00 82.06 96 PHE A N 1
ATOM 749 C CA . PHE A 1 96 ? -5.259 -6.448 4.974 1.00 82.06 96 PHE A CA 1
ATOM 750 C C . PHE A 1 96 ? -4.502 -5.340 4.264 1.00 82.06 96 PHE A C 1
ATOM 752 O O . PHE A 1 96 ? -3.402 -4.961 4.667 1.00 82.06 96 PHE A O 1
ATOM 759 N N . ILE A 1 97 ? -5.130 -4.800 3.225 1.00 84.19 97 IL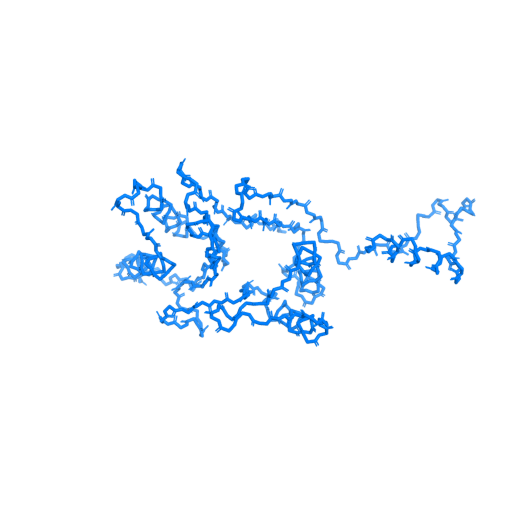E A N 1
ATOM 760 C CA . ILE A 1 97 ? -4.751 -3.542 2.595 1.00 84.19 97 ILE A CA 1
ATOM 761 C C . ILE A 1 97 ? -6.046 -2.784 2.314 1.00 84.19 97 ILE A C 1
ATOM 763 O O . ILE A 1 97 ? -7.012 -3.359 1.813 1.00 84.19 97 ILE A O 1
ATOM 767 N N . PHE A 1 98 ? -6.075 -1.501 2.645 1.00 85.25 98 PHE A N 1
ATOM 768 C CA . PHE A 1 98 ? -7.151 -0.594 2.266 1.00 85.25 98 PHE A CA 1
ATOM 769 C C . PHE A 1 98 ? -6.605 0.822 2.077 1.00 85.25 98 PHE A C 1
ATOM 771 O O . PHE A 1 98 ? -5.455 1.127 2.415 1.00 85.25 98 PHE A O 1
ATOM 778 N N . LYS A 1 99 ? -7.446 1.692 1.526 1.00 84.62 99 LYS A N 1
ATOM 779 C CA . LYS A 1 99 ? -7.164 3.116 1.356 1.00 84.62 99 LYS A CA 1
ATOM 780 C C . LYS A 1 99 ? -8.159 3.925 2.185 1.00 84.62 99 LYS A C 1
ATOM 782 O O . LYS A 1 99 ? -9.290 3.493 2.364 1.00 84.62 99 LYS A O 1
ATOM 787 N N . VAL A 1 100 ? -7.735 5.074 2.702 1.00 86.12 100 VAL A N 1
ATOM 788 C CA . VAL A 1 100 ? -8.604 6.017 3.425 1.00 86.12 100 VAL A CA 1
ATOM 789 C C . VAL A 1 100 ? -8.084 7.441 3.244 1.00 86.12 100 VAL A C 1
ATOM 791 O O . VAL A 1 100 ? -6.876 7.666 3.183 1.00 86.12 100 VAL A O 1
ATOM 794 N N . GLY A 1 101 ? -8.961 8.432 3.134 1.00 84.81 101 GLY A N 1
ATOM 795 C CA . GLY A 1 101 ? -8.554 9.753 2.670 1.00 84.81 101 GLY A CA 1
ATOM 796 C C . GLY A 1 101 ? -9.704 10.740 2.562 1.00 84.81 101 GLY A C 1
ATOM 797 O O . GLY A 1 101 ? -10.803 10.493 3.045 1.00 84.81 101 GLY A O 1
ATOM 798 N N . PHE A 1 102 ? -9.425 11.883 1.946 1.00 82.38 102 PHE A N 1
ATOM 799 C CA . PHE A 1 102 ? -10.383 12.965 1.749 1.00 82.38 102 PHE A CA 1
ATOM 800 C C . PHE A 1 102 ? -10.197 13.598 0.372 1.00 82.38 102 PHE A C 1
ATOM 802 O O . PHE A 1 102 ? -9.073 13.925 -0.011 1.00 82.38 102 PHE A O 1
ATOM 809 N N . GLY A 1 103 ? -11.306 13.817 -0.341 1.00 74.88 103 GLY A N 1
ATOM 810 C CA . GLY A 1 103 ? -11.334 14.565 -1.601 1.00 74.88 103 GLY A CA 1
ATOM 811 C C . GLY A 1 103 ? -10.608 13.894 -2.771 1.00 74.88 103 GLY A C 1
ATOM 812 O O . GLY A 1 103 ? -10.292 14.572 -3.746 1.00 74.88 103 GLY A O 1
ATOM 813 N N . VAL A 1 104 ? -10.301 12.597 -2.669 1.00 74.00 104 VAL A N 1
ATOM 814 C CA . VAL A 1 104 ? -9.660 11.811 -3.731 1.00 74.00 104 VAL A CA 1
ATOM 815 C C . VAL A 1 104 ? -10.757 11.130 -4.557 1.00 74.00 104 VAL A C 1
ATOM 817 O O . VAL A 1 104 ? -11.567 10.415 -3.966 1.00 74.00 104 VAL A O 1
ATOM 820 N N . PRO A 1 105 ? -10.826 11.355 -5.883 1.00 66.44 105 PRO A N 1
ATOM 821 C CA . PRO A 1 105 ? -11.778 10.666 -6.753 1.00 66.44 105 PRO A CA 1
ATOM 822 C C . PRO A 1 105 ? -11.642 9.144 -6.641 1.00 66.44 105 PRO A C 1
ATOM 824 O O . PRO A 1 105 ? -10.533 8.640 -6.480 1.00 66.44 105 PRO A O 1
ATOM 827 N N . ASP A 1 106 ? -12.767 8.431 -6.713 1.00 62.44 106 ASP A N 1
ATOM 828 C CA . ASP A 1 106 ? -12.846 6.960 -6.678 1.00 62.44 106 ASP A CA 1
ATOM 829 C C . ASP A 1 106 ? -12.332 6.290 -5.389 1.00 62.44 106 ASP A C 1
ATOM 831 O O . ASP A 1 106 ? -12.232 5.063 -5.306 1.00 62.44 106 ASP A O 1
ATOM 835 N N . LEU A 1 107 ? -12.054 7.078 -4.346 1.00 70.12 107 LEU A N 1
ATOM 836 C CA . LEU A 1 107 ? -11.900 6.565 -2.995 1.00 70.12 107 LEU A CA 1
ATOM 837 C C . LEU A 1 107 ? -13.299 6.354 -2.398 1.00 70.12 107 LEU A C 1
ATOM 839 O O . LEU A 1 107 ? -13.913 7.293 -1.892 1.00 70.12 107 LEU A O 1
ATOM 843 N N . ASP A 1 108 ? -13.806 5.130 -2.539 1.00 58.84 108 ASP A N 1
ATOM 844 C CA . ASP A 1 108 ? -15.114 4.699 -2.033 1.00 58.84 108 ASP A CA 1
ATOM 845 C C . ASP A 1 108 ? -15.256 5.064 -0.536 1.00 58.84 108 ASP A C 1
ATOM 847 O O . ASP A 1 108 ? -14.331 4.780 0.235 1.00 58.84 108 ASP A O 1
ATOM 851 N N . PRO A 1 109 ? -16.346 5.726 -0.092 1.00 61.12 109 PRO A N 1
ATOM 852 C CA . PRO A 1 109 ? -16.578 5.969 1.335 1.00 61.12 109 PRO A CA 1
ATOM 853 C C . PRO A 1 109 ? -16.709 4.667 2.137 1.00 61.12 109 PRO A C 1
ATOM 855 O O . PRO A 1 109 ? -16.451 4.663 3.345 1.00 61.12 109 PRO A O 1
ATOM 858 N N . ASP A 1 110 ? -17.088 3.574 1.473 1.00 69.50 110 ASP A N 1
ATOM 859 C CA . ASP A 1 110 ? -17.289 2.279 2.100 1.00 69.50 110 ASP A CA 1
ATOM 860 C C . ASP A 1 110 ? -15.986 1.476 2.206 1.00 69.50 110 ASP A C 1
ATOM 862 O O . ASP A 1 110 ? -15.130 1.459 1.317 1.00 69.50 110 ASP A O 1
ATOM 866 N N . PHE A 1 111 ? -15.837 0.761 3.324 1.00 78.50 111 PHE A N 1
ATOM 867 C CA . PHE A 1 111 ? -14.669 -0.078 3.564 1.00 78.50 111 PHE A CA 1
ATOM 868 C C . PHE A 1 111 ? -14.564 -1.195 2.520 1.00 78.50 111 PHE A C 1
ATOM 870 O O . PHE A 1 111 ? -15.436 -2.063 2.420 1.00 78.50 111 PHE A O 1
ATOM 877 N N . LYS A 1 112 ? -13.436 -1.230 1.806 1.00 76.69 112 LYS A N 1
ATOM 878 C CA . LYS A 1 112 ? -13.133 -2.258 0.811 1.00 76.69 112 LYS A CA 1
ATOM 879 C C . LYS A 1 112 ? -11.732 -2.818 1.012 1.00 76.69 112 LYS A C 1
ATOM 881 O O . LYS A 1 112 ? -10.746 -2.081 1.015 1.00 76.69 112 LYS A O 1
ATOM 886 N N . PHE A 1 113 ? -11.645 -4.143 1.117 1.00 76.81 113 PHE A N 1
ATOM 887 C CA . PHE A 1 113 ? -10.363 -4.832 1.040 1.00 76.81 113 PHE A CA 1
ATOM 888 C C . PHE A 1 113 ? -9.788 -4.724 -0.369 1.00 76.81 113 PHE A C 1
ATOM 890 O O . PHE A 1 113 ? -10.476 -4.963 -1.366 1.00 76.81 113 PHE A O 1
ATOM 897 N N . LEU A 1 114 ? -8.506 -4.388 -0.429 1.00 76.56 114 LEU A N 1
ATOM 898 C CA . LEU A 1 114 ? -7.719 -4.352 -1.646 1.00 76.56 114 LEU A CA 1
ATOM 899 C C . LEU A 1 114 ? -6.662 -5.451 -1.586 1.00 76.56 114 LEU A C 1
ATOM 901 O O . LEU A 1 114 ? -6.097 -5.726 -0.530 1.00 76.56 114 LEU A O 1
ATOM 905 N N . TYR A 1 115 ? -6.359 -6.040 -2.736 1.00 75.00 115 TYR A N 1
ATOM 906 C CA . TYR A 1 115 ? -5.215 -6.941 -2.874 1.00 75.00 115 TYR A CA 1
ATOM 907 C C . TYR A 1 115 ? -3.924 -6.204 -3.236 1.00 75.00 115 TYR A C 1
ATOM 909 O O . TYR A 1 115 ? -2.826 -6.688 -2.976 1.00 75.00 115 TYR A O 1
ATOM 917 N N . SER A 1 116 ? -4.054 -5.009 -3.808 1.00 78.62 116 SER A N 1
ATOM 918 C CA . SER A 1 116 ? -2.958 -4.098 -4.115 1.00 78.62 116 SER A CA 1
ATOM 919 C C . SER A 1 116 ? -3.455 -2.659 -4.041 1.00 78.62 116 SER A C 1
ATOM 921 O O . SER A 1 116 ? -4.605 -2.375 -4.377 1.00 78.62 116 SER A O 1
ATOM 923 N N . ALA A 1 117 ? -2.586 -1.739 -3.634 1.00 80.19 117 ALA A N 1
ATOM 924 C CA . ALA A 1 117 ? -2.891 -0.318 -3.583 1.00 80.19 117 ALA A CA 1
ATOM 925 C C . ALA A 1 117 ? -1.712 0.482 -4.142 1.00 80.19 117 ALA A C 1
ATOM 927 O O . ALA A 1 117 ? -0.618 0.459 -3.579 1.00 80.19 117 ALA A O 1
ATOM 928 N N . PHE A 1 118 ? -1.957 1.210 -5.229 1.00 80.00 118 PHE A N 1
ATOM 929 C CA . PHE A 1 118 ? -1.000 2.132 -5.835 1.00 80.00 118 PHE A CA 1
ATOM 930 C C . PHE A 1 118 ? -1.493 3.561 -5.653 1.00 80.00 118 PHE A C 1
ATOM 932 O O . PHE A 1 118 ? -2.688 3.825 -5.791 1.00 80.00 118 PHE A O 1
ATOM 939 N N . GLU A 1 119 ? -0.576 4.460 -5.306 1.00 76.06 119 GLU A N 1
ATOM 940 C CA . GLU A 1 119 ? -0.872 5.853 -4.988 1.00 76.06 119 GLU A CA 1
ATOM 941 C C . GLU A 1 119 ? 0.257 6.779 -5.445 1.00 76.06 119 GLU A C 1
ATOM 943 O O . GLU A 1 119 ? 1.412 6.367 -5.567 1.00 76.06 119 GLU A O 1
ATOM 948 N N . GLY A 1 120 ? -0.076 8.054 -5.640 1.00 74.44 120 GLY A N 1
ATOM 949 C CA . GLY A 1 120 ? 0.858 9.068 -6.124 1.00 74.44 120 GLY A CA 1
ATOM 950 C C . GLY A 1 120 ? 0.919 9.144 -7.649 1.00 74.44 120 GLY A C 1
ATOM 951 O O . GLY A 1 120 ? 0.136 8.529 -8.360 1.00 74.44 120 GLY A O 1
ATOM 952 N N . SER A 1 121 ? 1.845 9.942 -8.174 1.00 71.88 121 SER A N 1
ATOM 953 C CA . SER A 1 121 ? 1.880 10.283 -9.602 1.00 71.88 121 SER A CA 1
ATOM 954 C C . SER A 1 121 ? 2.194 9.117 -10.543 1.00 71.88 121 SER A C 1
ATOM 956 O O . SER A 1 121 ? 1.791 9.164 -11.702 1.00 71.88 121 SER A O 1
ATOM 958 N N . GLY A 1 122 ? 2.885 8.085 -10.055 1.00 73.94 122 GLY A N 1
ATOM 959 C CA . GLY A 1 122 ? 3.204 6.871 -10.809 1.00 73.94 122 GLY A CA 1
ATOM 960 C C . GLY A 1 122 ? 2.174 5.744 -10.671 1.00 73.94 122 GLY A C 1
ATOM 961 O O . GLY A 1 122 ? 2.422 4.652 -11.180 1.00 73.94 122 GLY A O 1
ATOM 962 N N . SER A 1 123 ? 1.045 5.965 -9.981 1.00 78.56 123 SER A N 1
ATOM 963 C CA . SER A 1 123 ? 0.086 4.904 -9.630 1.00 78.56 123 SER A CA 1
ATOM 964 C C . SER A 1 123 ? -0.467 4.162 -10.845 1.00 78.56 123 SER A C 1
ATOM 966 O O . SER A 1 123 ? -0.519 2.939 -10.826 1.00 78.56 123 SER A O 1
ATOM 968 N N . ASN A 1 124 ? -0.807 4.884 -11.916 1.00 77.44 124 ASN A N 1
ATOM 969 C CA . ASN A 1 124 ? -1.398 4.289 -13.118 1.00 77.44 124 ASN A CA 1
ATOM 970 C C . ASN A 1 124 ? -0.420 3.336 -13.820 1.00 77.44 124 ASN A C 1
ATOM 972 O O . ASN A 1 124 ? -0.807 2.258 -14.260 1.00 77.44 124 ASN A O 1
ATOM 976 N N . TYR A 1 125 ? 0.861 3.707 -13.896 1.00 81.69 125 TYR A N 1
ATOM 977 C CA . TYR A 1 125 ? 1.896 2.846 -14.473 1.00 81.69 125 TYR A CA 1
ATOM 978 C C . TYR A 1 125 ? 2.170 1.632 -13.586 1.00 81.69 125 TYR A C 1
ATOM 980 O O . TYR A 1 125 ? 2.332 0.527 -14.097 1.00 81.69 125 TYR A O 1
ATOM 988 N N . ALA A 1 126 ? 2.190 1.834 -12.265 1.00 83.00 126 ALA A N 1
ATOM 989 C CA . ALA A 1 126 ? 2.358 0.761 -11.293 1.00 83.00 126 ALA A CA 1
ATOM 990 C C . ALA A 1 126 ? 1.208 -0.263 -11.359 1.00 83.00 126 ALA A C 1
ATOM 992 O O . ALA A 1 126 ? 1.442 -1.468 -11.293 1.00 83.00 126 ALA A O 1
ATOM 993 N N . GLU A 1 127 ? -0.023 0.205 -11.550 1.00 83.69 127 GLU A N 1
ATOM 994 C CA . GLU A 1 127 ? -1.197 -0.650 -11.707 1.00 83.69 127 GLU A CA 1
ATOM 995 C C . GLU A 1 127 ? -1.165 -1.449 -13.016 1.00 83.69 127 GLU A C 1
ATOM 997 O O . GLU A 1 127 ? -1.418 -2.652 -13.005 1.00 83.69 127 GLU A O 1
ATOM 1002 N N . GLN A 1 128 ? -0.791 -0.825 -14.138 1.00 81.25 128 GLN A N 1
ATOM 1003 C CA . GLN A 1 128 ? -0.684 -1.514 -15.430 1.00 81.25 128 GLN A CA 1
ATOM 1004 C C . GLN A 1 128 ? 0.299 -2.685 -15.379 1.00 81.25 128 GLN A C 1
ATOM 1006 O O . GLN A 1 128 ? -0.035 -3.796 -15.790 1.00 81.25 128 GLN A O 1
ATOM 1011 N N . ILE A 1 129 ? 1.500 -2.452 -14.846 1.00 85.25 129 ILE A N 1
ATOM 1012 C CA . ILE A 1 129 ? 2.520 -3.498 -14.754 1.00 85.25 129 ILE A CA 1
ATOM 1013 C C . ILE A 1 129 ? 2.165 -4.548 -13.695 1.00 85.25 129 ILE A C 1
ATOM 1015 O O . ILE A 1 129 ? 2.443 -5.724 -13.905 1.00 85.25 129 ILE A O 1
ATOM 1019 N N . PHE A 1 130 ? 1.498 -4.171 -12.598 1.00 85.69 130 PHE A N 1
ATOM 1020 C CA . PHE A 1 130 ? 0.956 -5.145 -11.649 1.00 85.69 130 PHE A CA 1
ATOM 1021 C C . PHE A 1 130 ? -0.066 -6.072 -12.322 1.00 85.69 130 PHE A C 1
ATOM 1023 O O . PHE A 1 130 ? 0.030 -7.287 -12.175 1.00 85.69 130 PHE A O 1
ATOM 1030 N N . ASN A 1 131 ? -1.002 -5.519 -13.099 1.00 83.44 131 ASN A N 1
ATOM 1031 C CA . ASN A 1 131 ? -2.012 -6.305 -13.808 1.00 83.44 131 ASN A CA 1
ATOM 1032 C C . ASN A 1 131 ? -1.386 -7.221 -14.872 1.00 83.44 131 ASN A C 1
ATOM 1034 O O . ASN A 1 131 ? -1.812 -8.366 -15.009 1.00 83.44 131 ASN A O 1
ATOM 1038 N N . ALA A 1 132 ? -0.347 -6.757 -15.576 1.00 81.75 132 ALA A N 1
ATOM 1039 C CA . ALA A 1 132 ? 0.412 -7.589 -16.510 1.00 81.75 132 ALA A CA 1
ATOM 1040 C C . ALA A 1 132 ? 1.097 -8.764 -15.790 1.00 81.75 132 ALA A C 1
ATOM 1042 O O . ALA A 1 132 ? 0.885 -9.917 -16.162 1.00 81.75 132 ALA A O 1
ATOM 1043 N N . LEU A 1 133 ? 1.824 -8.487 -14.699 1.00 82.75 133 LEU A N 1
ATOM 1044 C CA . LEU A 1 133 ? 2.467 -9.516 -13.873 1.00 82.75 133 LEU A CA 1
ATOM 1045 C C . LEU A 1 133 ? 1.457 -10.538 -13.345 1.00 82.75 133 LEU A C 1
ATOM 1047 O O . LEU A 1 133 ? 1.726 -11.733 -13.387 1.00 82.75 133 LEU A O 1
ATOM 1051 N N . LEU A 1 134 ? 0.287 -10.078 -12.894 1.00 81.06 134 LEU A N 1
ATOM 1052 C CA . LEU A 1 134 ? -0.783 -10.951 -12.422 1.00 81.06 134 LEU A CA 1
ATOM 1053 C C . LEU A 1 134 ? -1.321 -11.856 -13.538 1.00 81.06 134 LEU A C 1
ATOM 1055 O O . LEU A 1 134 ? -1.550 -13.036 -13.297 1.00 81.06 134 LEU A O 1
ATOM 1059 N N . SER A 1 135 ? -1.489 -11.329 -14.754 1.00 76.25 135 SER A N 1
ATOM 1060 C CA . SER A 1 135 ? -1.990 -12.102 -15.899 1.00 76.25 135 SER A CA 1
ATOM 1061 C C . SER A 1 135 ? -1.001 -13.149 -16.427 1.00 76.25 135 SER A C 1
ATOM 1063 O O . SER A 1 135 ? -1.418 -14.167 -16.973 1.00 76.25 135 SER A O 1
ATOM 1065 N N . GLU A 1 136 ? 0.301 -12.919 -16.246 1.00 71.69 136 GLU A N 1
ATOM 1066 C CA . GLU A 1 136 ? 1.375 -13.821 -16.682 1.00 71.69 136 GLU A CA 1
ATOM 1067 C C . GLU A 1 136 ? 1.741 -14.874 -15.624 1.00 71.69 136 GLU A C 1
ATOM 1069 O O . GLU A 1 136 ? 2.461 -15.835 -15.913 1.00 71.69 136 GLU A O 1
ATOM 1074 N N . ALA A 1 137 ? 1.275 -14.704 -14.387 1.00 69.00 137 ALA A N 1
ATOM 1075 C CA . ALA A 1 137 ? 1.664 -15.556 -13.279 1.00 69.00 137 ALA A CA 1
ATOM 1076 C C . ALA A 1 137 ? 0.959 -16.918 -13.336 1.00 69.00 137 ALA A C 1
ATOM 1078 O O . ALA A 1 137 ? -0.204 -17.076 -12.962 1.00 69.00 137 ALA A O 1
ATOM 1079 N N . VAL A 1 138 ? 1.695 -17.937 -13.780 1.00 58.75 138 VAL A N 1
ATOM 1080 C CA . VAL A 1 138 ? 1.236 -19.330 -13.754 1.00 58.75 138 VAL A CA 1
ATOM 1081 C C . VAL A 1 138 ? 1.105 -19.798 -12.302 1.00 58.75 138 VAL A C 1
ATOM 1083 O O . VAL A 1 138 ? 2.073 -19.754 -11.546 1.00 58.75 138 VAL A O 1
ATOM 1086 N N . GLY A 1 139 ? -0.081 -20.280 -11.919 1.00 55.25 139 GLY A N 1
ATOM 1087 C CA . GLY A 1 139 ? -0.320 -20.879 -10.599 1.00 55.25 139 GLY A CA 1
ATOM 1088 C C . GLY A 1 139 ? -0.632 -19.890 -9.473 1.00 55.25 139 GLY A C 1
ATOM 1089 O O . GLY A 1 139 ? -0.623 -20.288 -8.311 1.00 55.25 139 GLY A O 1
ATOM 1090 N N . VAL A 1 140 ? -0.924 -18.622 -9.784 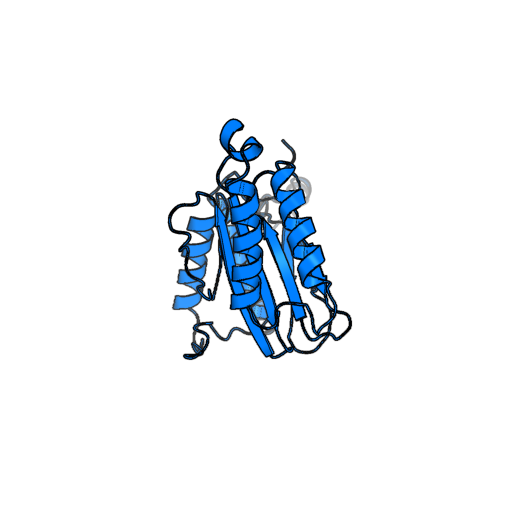1.00 60.69 140 VAL A N 1
ATOM 1091 C CA . VAL A 1 140 ? -1.477 -17.699 -8.785 1.00 60.69 140 VAL A CA 1
ATOM 1092 C C . VAL A 1 140 ? -2.938 -18.054 -8.543 1.00 60.69 140 VAL A C 1
ATOM 1094 O O . VAL A 1 140 ? -3.820 -17.738 -9.339 1.00 60.69 140 VAL A O 1
ATOM 1097 N N . GLU A 1 141 ? -3.186 -18.735 -7.429 1.00 61.72 141 GLU A N 1
ATOM 1098 C CA . GLU A 1 141 ? -4.532 -18.932 -6.909 1.00 61.72 141 GLU A CA 1
ATOM 1099 C C . GLU A 1 141 ? -5.037 -17.623 -6.293 1.00 61.72 141 GLU A C 1
ATOM 1101 O O . GLU A 1 141 ? -4.313 -16.920 -5.576 1.00 61.72 141 GLU A O 1
ATOM 1106 N N . MET A 1 142 ? -6.294 -17.296 -6.584 1.00 63.66 142 MET A N 1
ATOM 1107 C CA . MET A 1 142 ? -7.016 -16.244 -5.882 1.00 63.66 142 MET A CA 1
ATOM 1108 C C . MET A 1 142 ? -7.667 -16.878 -4.655 1.00 63.66 142 MET A C 1
ATOM 1110 O O . MET A 1 142 ? -8.433 -17.827 -4.786 1.00 63.66 142 MET A O 1
ATOM 1114 N N . ASP A 1 143 ? -7.383 -16.362 -3.460 1.00 58.97 143 ASP A N 1
ATOM 1115 C CA . ASP A 1 143 ? -8.170 -16.731 -2.280 1.00 58.97 143 ASP A CA 1
ATOM 1116 C C . ASP A 1 143 ? -9.568 -16.113 -2.430 1.00 58.97 143 ASP A C 1
ATOM 1118 O O . ASP A 1 143 ? -9.720 -14.901 -2.270 1.00 58.97 143 ASP A O 1
ATOM 1122 N N . ASP A 1 144 ? -10.588 -16.914 -2.745 1.00 53.56 144 ASP A N 1
ATOM 1123 C CA . ASP A 1 144 ? -11.965 -16.443 -2.967 1.00 53.56 144 ASP A CA 1
ATOM 1124 C C . ASP A 1 144 ? -12.548 -15.667 -1.769 1.00 53.56 144 ASP A C 1
ATOM 1126 O O . ASP A 1 144 ? -13.403 -14.796 -1.951 1.00 53.56 144 ASP A O 1
ATOM 1130 N N . ASN A 1 145 ? -12.052 -15.911 -0.548 1.00 54.12 145 ASN A N 1
ATOM 1131 C CA . ASN A 1 145 ? -12.487 -15.196 0.654 1.00 54.12 145 ASN A CA 1
ATOM 1132 C C . ASN A 1 145 ? -11.785 -13.844 0.833 1.00 54.12 145 ASN A C 1
ATOM 1134 O O . ASN A 1 145 ? -12.345 -12.944 1.460 1.00 54.12 145 ASN A O 1
ATOM 1138 N N . LYS A 1 146 ? -10.561 -13.686 0.315 1.00 50.78 146 LYS A N 1
ATOM 1139 C CA . LYS A 1 146 ? -9.718 -12.496 0.544 1.00 50.78 146 LYS A CA 1
ATOM 1140 C C . LYS A 1 146 ? -9.418 -11.691 -0.729 1.00 50.78 146 LYS A C 1
ATOM 1142 O O . LYS A 1 146 ? -8.905 -10.578 -0.637 1.00 50.78 146 LYS A O 1
ATOM 1147 N N . LYS A 1 147 ? -9.751 -12.231 -1.907 1.00 55.69 147 LYS A N 1
ATOM 1148 C CA . LYS A 1 147 ? -9.462 -11.706 -3.254 1.00 55.69 147 LYS A CA 1
ATOM 1149 C C . LYS A 1 147 ? -7.999 -11.300 -3.460 1.00 55.69 147 LYS A C 1
ATOM 1151 O O . LYS A 1 147 ? -7.732 -10.393 -4.241 1.00 55.69 147 LYS A O 1
ATOM 1156 N N . VAL A 1 148 ? -7.061 -11.945 -2.765 1.00 60.84 148 VAL A N 1
ATOM 1157 C CA . VAL A 1 148 ? -5.615 -11.683 -2.863 1.00 60.84 148 VAL A CA 1
ATOM 1158 C C . VAL A 1 148 ? -4.915 -12.801 -3.630 1.00 60.84 148 VAL A C 1
ATOM 1160 O O . VAL A 1 148 ? -5.245 -13.969 -3.412 1.00 60.84 148 VAL A O 1
ATOM 1163 N N . PRO A 1 149 ? -3.933 -12.465 -4.485 1.00 67.06 149 PRO A N 1
ATOM 1164 C CA . PRO A 1 149 ? -3.109 -13.461 -5.147 1.00 67.06 149 PRO A CA 1
ATOM 1165 C C . PRO A 1 149 ? -2.163 -14.119 -4.136 1.00 67.06 149 PRO A C 1
ATOM 1167 O O . PRO A 1 149 ? -1.466 -13.434 -3.379 1.00 67.06 149 PRO A O 1
ATOM 1170 N N . VAL A 1 150 ? -2.109 -15.449 -4.132 1.00 71.19 150 VAL A N 1
ATOM 1171 C CA . VAL A 1 150 ? -1.125 -16.198 -3.342 1.00 71.19 150 VAL A CA 1
ATOM 1172 C C . VAL A 1 150 ? 0.212 -16.175 -4.084 1.00 71.19 150 VAL A C 1
ATOM 1174 O O . VAL A 1 150 ? 0.416 -16.902 -5.051 1.00 71.19 150 VAL A O 1
ATOM 1177 N N . ILE A 1 151 ? 1.126 -15.307 -3.643 1.00 70.06 151 ILE A N 1
ATOM 1178 C CA . ILE A 1 151 ? 2.453 -15.113 -4.248 1.00 70.06 151 ILE A CA 1
ATOM 1179 C C . ILE A 1 151 ? 3.525 -15.442 -3.205 1.00 70.06 151 ILE A C 1
ATOM 1181 O O . ILE A 1 151 ? 3.442 -14.999 -2.056 1.00 70.06 151 ILE A O 1
ATOM 1185 N N . ALA A 1 152 ? 4.560 -16.192 -3.591 1.00 70.62 152 ALA A N 1
ATOM 1186 C CA . ALA A 1 152 ? 5.700 -16.426 -2.711 1.00 70.62 152 ALA A CA 1
ATOM 1187 C C . ALA A 1 152 ? 6.386 -15.094 -2.351 1.00 70.62 152 ALA A C 1
ATOM 1189 O O . ALA A 1 152 ? 6.538 -14.203 -3.184 1.00 70.62 152 ALA A O 1
ATOM 1190 N N . GLN A 1 153 ? 6.848 -14.947 -1.105 1.00 67.62 153 GLN A N 1
ATOM 1191 C CA . GLN A 1 153 ? 7.403 -13.678 -0.606 1.00 67.62 153 GLN A CA 1
ATOM 1192 C C . GLN A 1 153 ? 8.550 -13.124 -1.476 1.00 67.62 153 GLN A C 1
ATOM 1194 O O . GLN A 1 153 ? 8.630 -11.913 -1.696 1.00 67.62 153 GLN A O 1
ATOM 1199 N N . ARG A 1 154 ? 9.420 -14.005 -1.992 1.00 69.19 154 ARG A N 1
ATOM 1200 C CA . ARG A 1 154 ? 10.507 -13.652 -2.922 1.00 69.19 154 ARG A CA 1
ATOM 1201 C C . ARG A 1 154 ? 9.960 -12.995 -4.191 1.00 69.19 154 ARG A C 1
ATOM 1203 O O . ARG A 1 154 ? 10.459 -11.947 -4.601 1.00 69.19 154 ARG A O 1
ATOM 1210 N N . ASP A 1 155 ? 8.923 -13.585 -4.772 1.00 74.50 155 ASP A N 1
ATOM 1211 C CA . ASP A 1 155 ? 8.310 -13.103 -6.006 1.00 74.50 155 ASP A CA 1
ATOM 1212 C C . ASP A 1 155 ? 7.561 -11.794 -5.769 1.00 74.50 155 ASP A C 1
ATOM 1214 O O . ASP A 1 155 ? 7.717 -10.864 -6.552 1.00 74.50 155 ASP A O 1
ATOM 1218 N N . ALA A 1 156 ? 6.874 -11.647 -4.633 1.00 75.19 156 ALA A N 1
ATOM 1219 C CA . ALA A 1 156 ? 6.221 -10.395 -4.253 1.00 75.19 156 ALA A CA 1
ATOM 1220 C C . ALA A 1 156 ? 7.219 -9.223 -4.137 1.00 75.19 156 ALA A C 1
ATOM 1222 O O . ALA A 1 156 ? 6.938 -8.113 -4.593 1.00 75.19 156 ALA A O 1
ATOM 1223 N N . MET A 1 157 ? 8.416 -9.460 -3.585 1.00 73.38 157 MET A N 1
ATOM 1224 C CA . MET A 1 157 ? 9.481 -8.449 -3.539 1.00 73.38 157 MET A CA 1
ATOM 1225 C C . MET A 1 157 ? 10.021 -8.102 -4.929 1.00 73.38 157 MET A C 1
ATOM 1227 O O . MET A 1 157 ? 10.246 -6.928 -5.233 1.00 73.38 157 MET A O 1
ATOM 1231 N N . LEU A 1 158 ? 10.237 -9.109 -5.779 1.00 78.25 158 LEU A N 1
ATOM 1232 C CA . LEU A 1 158 ? 10.682 -8.893 -7.153 1.00 78.25 158 LEU A CA 1
ATOM 1233 C C . LEU A 1 158 ? 9.630 -8.118 -7.957 1.00 78.25 158 LEU A C 1
ATOM 1235 O O . LEU A 1 158 ? 9.979 -7.208 -8.708 1.00 78.25 158 LEU A O 1
ATOM 1239 N N . TRP A 1 159 ? 8.351 -8.437 -7.767 1.00 82.31 159 TRP A N 1
ATOM 1240 C CA . TRP A 1 159 ? 7.229 -7.731 -8.376 1.00 82.31 159 TRP A CA 1
ATOM 1241 C C . TRP A 1 159 ? 7.193 -6.280 -7.918 1.00 82.31 159 TRP A C 1
ATOM 1243 O O . TRP A 1 159 ? 7.171 -5.396 -8.765 1.00 82.31 159 TRP A O 1
ATOM 1253 N N . ALA A 1 160 ? 7.295 -6.006 -6.613 1.00 78.88 160 ALA A N 1
ATOM 1254 C CA . ALA A 1 160 ? 7.346 -4.637 -6.097 1.00 78.88 160 ALA A CA 1
ATOM 1255 C C . ALA A 1 160 ? 8.485 -3.815 -6.732 1.00 78.88 160 ALA A C 1
ATOM 1257 O O . ALA A 1 160 ? 8.270 -2.669 -7.133 1.00 78.88 160 ALA A O 1
ATOM 1258 N N . LYS A 1 161 ? 9.674 -4.416 -6.902 1.00 79.94 161 LYS A N 1
ATOM 1259 C CA . LYS A 1 161 ? 10.806 -3.791 -7.610 1.00 79.94 161 LYS A CA 1
ATOM 1260 C C . LYS A 1 161 ? 10.474 -3.502 -9.075 1.00 79.94 161 LYS A C 1
ATOM 1262 O O . LYS A 1 161 ? 10.652 -2.370 -9.516 1.00 79.94 161 LYS A O 1
ATOM 1267 N N . LYS A 1 162 ? 9.961 -4.486 -9.822 1.00 82.38 162 LYS A N 1
ATOM 1268 C CA . LYS A 1 162 ? 9.559 -4.313 -11.231 1.00 82.38 162 LYS A CA 1
ATOM 1269 C C . LYS A 1 162 ? 8.509 -3.212 -11.388 1.00 82.38 162 LYS A C 1
ATOM 1271 O O . LYS A 1 162 ? 8.660 -2.347 -12.247 1.00 82.38 162 LYS A O 1
ATOM 1276 N N . ILE A 1 163 ? 7.494 -3.221 -10.525 1.00 84.38 163 ILE A N 1
ATOM 1277 C CA . ILE A 1 163 ? 6.372 -2.284 -10.546 1.00 84.38 163 ILE A CA 1
ATOM 1278 C C . ILE A 1 163 ? 6.858 -0.842 -10.385 1.00 84.38 163 ILE A C 1
ATOM 1280 O O . ILE A 1 163 ? 6.550 0.021 -11.208 1.00 84.38 163 ILE A O 1
ATOM 1284 N N . ILE A 1 164 ? 7.655 -0.576 -9.347 1.00 80.62 164 ILE A N 1
ATOM 1285 C CA . ILE A 1 164 ? 8.123 0.783 -9.060 1.00 80.62 164 ILE A CA 1
ATOM 1286 C C . ILE A 1 164 ? 9.179 1.246 -10.067 1.00 80.62 164 ILE A C 1
ATOM 1288 O O . ILE A 1 164 ? 9.155 2.411 -10.458 1.00 80.62 164 ILE A O 1
ATOM 1292 N N . THR A 1 165 ? 10.063 0.365 -10.543 1.00 80.94 165 THR A N 1
ATOM 1293 C CA . THR A 1 165 ? 11.016 0.714 -11.609 1.00 80.94 165 THR A CA 1
ATOM 1294 C C . THR A 1 165 ? 10.293 1.094 -12.899 1.00 80.94 165 THR A C 1
ATOM 1296 O O . THR A 1 165 ? 10.641 2.098 -13.517 1.00 80.94 165 THR A O 1
ATOM 1299 N N . PHE A 1 166 ? 9.254 0.349 -13.285 1.00 80.88 166 PHE A N 1
ATOM 1300 C CA . PHE A 1 166 ? 8.439 0.688 -14.449 1.00 80.88 166 PHE A CA 1
ATOM 1301 C C . PHE A 1 166 ? 7.734 2.038 -14.274 1.00 80.88 166 PHE A C 1
ATOM 1303 O O . PHE A 1 166 ? 7.777 2.873 -15.178 1.00 80.88 166 PHE A O 1
ATOM 1310 N N . ALA A 1 167 ? 7.151 2.298 -13.100 1.00 78.25 167 ALA A N 1
ATOM 1311 C CA . ALA A 1 167 ? 6.547 3.593 -12.800 1.00 78.25 167 ALA A CA 1
ATOM 1312 C C . ALA A 1 167 ? 7.572 4.740 -12.847 1.00 78.25 167 ALA A C 1
ATOM 1314 O O . ALA A 1 167 ? 7.278 5.793 -13.403 1.00 78.25 167 ALA A O 1
ATOM 1315 N N . ALA A 1 168 ? 8.790 4.528 -12.340 1.00 78.12 168 ALA A N 1
ATOM 1316 C CA . ALA A 1 168 ? 9.865 5.521 -12.369 1.00 78.12 168 ALA A CA 1
ATOM 1317 C C . ALA A 1 168 ? 10.397 5.817 -13.782 1.00 78.12 168 ALA A C 1
ATOM 1319 O O . ALA A 1 168 ? 10.870 6.920 -14.043 1.00 78.12 168 ALA A O 1
ATOM 1320 N N . LEU A 1 169 ? 10.314 4.853 -14.704 1.00 74.06 169 LEU A N 1
ATOM 1321 C CA . LEU A 1 169 ? 10.655 5.063 -16.115 1.00 74.06 169 LEU A CA 1
ATOM 1322 C C . LEU A 1 169 ? 9.654 5.980 -16.834 1.00 74.06 169 LEU A C 1
ATOM 1324 O O . LEU A 1 169 ? 10.040 6.685 -17.763 1.00 74.06 169 LEU A O 1
ATOM 1328 N N . HIS A 1 170 ? 8.387 5.973 -16.412 1.00 74.88 170 HIS A N 1
ATOM 1329 C CA . HIS A 1 170 ? 7.292 6.636 -17.130 1.00 74.88 170 HIS A CA 1
ATOM 1330 C C . HIS A 1 170 ? 6.722 7.872 -16.410 1.00 74.88 170 HIS A C 1
ATOM 1332 O O . HIS A 1 170 ? 6.073 8.704 -17.045 1.00 74.88 170 HIS A O 1
ATOM 1338 N N . ASP A 1 171 ? 6.970 8.036 -15.107 1.00 70.38 171 ASP A N 1
ATOM 1339 C CA . ASP A 1 171 ? 6.621 9.236 -14.340 1.00 70.38 171 ASP A CA 1
ATOM 1340 C C . ASP A 1 171 ? 7.888 9.899 -13.770 1.00 70.38 171 ASP A C 1
ATOM 1342 O O . ASP A 1 171 ? 8.475 9.380 -12.821 1.00 70.38 171 ASP A O 1
ATOM 1346 N N . PRO A 1 172 ? 8.284 11.094 -14.250 1.00 67.81 172 PRO A N 1
ATOM 1347 C CA . PRO A 1 172 ? 9.511 11.774 -13.815 1.00 67.81 172 PRO A CA 1
ATOM 1348 C C . PRO A 1 172 ? 9.486 12.229 -12.346 1.00 67.81 172 PRO A C 1
ATOM 1350 O O . PRO A 1 172 ? 10.491 12.708 -11.820 1.00 67.81 172 PRO A O 1
ATOM 1353 N N . ARG A 1 173 ? 8.331 12.128 -11.678 1.00 69.56 173 ARG A N 1
ATOM 1354 C CA . ARG A 1 173 ? 8.156 12.417 -10.247 1.00 69.56 173 ARG A CA 1
ATOM 1355 C C . ARG A 1 173 ? 8.312 11.171 -9.369 1.00 69.56 173 ARG A C 1
ATOM 1357 O O . ARG A 1 173 ? 8.385 11.311 -8.150 1.00 69.56 173 ARG A O 1
ATOM 1364 N N . THR A 1 174 ? 8.381 9.985 -9.971 1.00 68.88 174 THR A N 1
ATOM 1365 C CA . THR A 1 174 ? 8.584 8.700 -9.299 1.00 68.88 174 THR A CA 1
ATOM 1366 C C . THR A 1 174 ? 10.033 8.258 -9.499 1.00 68.88 174 THR A C 1
ATOM 1368 O O . THR A 1 174 ? 10.521 8.194 -10.619 1.00 68.88 174 THR A O 1
ATOM 1371 N N . GLY A 1 175 ? 10.760 7.965 -8.418 1.00 69.19 175 GLY A N 1
ATOM 1372 C CA . GLY A 1 175 ? 12.156 7.521 -8.502 1.00 69.19 175 GLY A CA 1
ATOM 1373 C C . GLY A 1 175 ? 12.961 7.780 -7.230 1.00 69.19 175 GLY A C 1
ATOM 1374 O O . GLY A 1 175 ? 12.420 8.182 -6.200 1.00 69.19 175 GLY A O 1
ATOM 1375 N N . GLY A 1 176 ? 14.275 7.551 -7.301 1.00 74.19 176 GLY A N 1
ATOM 1376 C CA . GLY A 1 176 ? 15.193 7.720 -6.174 1.00 74.19 176 GLY A CA 1
ATOM 1377 C C . GLY A 1 176 ? 15.436 6.410 -5.429 1.00 74.19 176 GLY A C 1
ATOM 1378 O O . GLY A 1 176 ? 16.137 5.539 -5.934 1.00 74.19 176 GLY A O 1
ATOM 1379 N N . ILE A 1 177 ? 14.892 6.275 -4.219 1.00 72.06 177 ILE A N 1
ATOM 1380 C CA . ILE A 1 177 ? 15.092 5.098 -3.362 1.00 72.06 177 ILE A CA 1
ATOM 1381 C C . ILE A 1 177 ? 13.767 4.351 -3.220 1.00 72.06 177 ILE A C 1
ATOM 1383 O O . ILE A 1 177 ? 12.755 4.932 -2.825 1.00 72.06 177 ILE A O 1
ATOM 1387 N N . LEU A 1 178 ? 13.782 3.051 -3.506 1.00 73.81 178 LEU A N 1
ATOM 1388 C CA . LEU A 1 178 ? 12.692 2.141 -3.197 1.00 73.81 178 LEU A CA 1
ATOM 1389 C C . LEU A 1 178 ? 12.790 1.759 -1.726 1.00 73.81 178 LEU A C 1
ATOM 1391 O O . LEU A 1 178 ? 13.718 1.067 -1.311 1.00 73.81 178 LEU A O 1
ATOM 1395 N N . HIS A 1 179 ? 11.799 2.178 -0.949 1.00 75.56 179 HIS A N 1
ATOM 1396 C CA . HIS A 1 179 ? 11.613 1.709 0.416 1.00 75.56 179 HIS A CA 1
ATOM 1397 C C . HIS A 1 179 ? 10.682 0.496 0.389 1.00 75.56 179 HIS A C 1
ATOM 1399 O O . HIS A 1 179 ? 9.485 0.648 0.146 1.00 75.56 179 HIS A O 1
ATOM 1405 N N . SER A 1 180 ? 11.223 -0.696 0.640 1.00 74.94 180 SER A N 1
ATOM 1406 C CA . SER A 1 180 ? 10.428 -1.927 0.698 1.00 74.94 180 SER A CA 1
ATOM 1407 C C . SER A 1 180 ? 10.173 -2.321 2.144 1.00 74.94 180 SER A C 1
ATOM 1409 O O . SER A 1 180 ? 11.109 -2.399 2.940 1.00 74.94 180 SER A O 1
ATOM 1411 N N . PHE A 1 181 ? 8.914 -2.602 2.472 1.00 76.12 181 PHE A N 1
ATOM 1412 C CA . PHE A 1 181 ? 8.502 -3.120 3.774 1.00 76.12 181 PHE A CA 1
ATOM 1413 C C . PHE A 1 181 ? 7.876 -4.490 3.577 1.00 76.12 181 PHE A C 1
ATOM 1415 O O . PHE A 1 181 ? 6.891 -4.625 2.857 1.00 76.12 181 PHE A O 1
ATOM 1422 N N . THR A 1 182 ? 8.434 -5.504 4.225 1.00 73.38 182 THR A N 1
ATOM 1423 C CA . THR A 1 182 ? 7.867 -6.856 4.215 1.00 73.38 182 THR A CA 1
ATOM 1424 C C . THR A 1 182 ? 7.434 -7.217 5.620 1.00 73.38 182 THR A C 1
ATOM 1426 O O . THR A 1 182 ? 8.239 -7.133 6.536 1.00 73.38 182 THR A O 1
ATOM 1429 N N . SER A 1 183 ? 6.170 -7.594 5.805 1.00 71.38 183 SER A N 1
ATOM 1430 C CA . SER A 1 183 ? 5.635 -8.071 7.085 1.00 71.38 183 SER A CA 1
ATOM 1431 C C . SER A 1 183 ? 5.048 -9.459 6.891 1.00 71.38 183 SER A C 1
ATOM 1433 O O . SER A 1 183 ? 4.391 -9.703 5.880 1.00 71.38 183 SER A O 1
ATOM 1435 N N . SER A 1 184 ? 5.244 -10.340 7.869 1.00 69.56 184 SER A N 1
ATOM 1436 C CA . SER A 1 184 ? 4.692 -11.693 7.859 1.00 69.56 184 SER A CA 1
ATOM 1437 C C . SER A 1 184 ? 3.892 -11.977 9.127 1.00 69.56 184 SER A C 1
ATOM 1439 O O . SER A 1 184 ? 4.121 -11.358 10.164 1.00 69.56 184 SER A O 1
ATOM 1441 N N . ALA A 1 185 ? 2.989 -12.948 9.029 1.00 63.75 185 ALA A N 1
ATOM 1442 C CA . ALA A 1 185 ? 2.215 -13.503 10.132 1.00 63.75 185 ALA A CA 1
ATOM 1443 C C . ALA A 1 185 ? 3.057 -14.170 11.239 1.00 63.75 185 ALA A C 1
ATOM 1445 O O . ALA A 1 185 ? 2.617 -14.251 12.378 1.00 63.75 185 ALA A O 1
ATOM 1446 N N . ARG A 1 186 ? 4.238 -14.720 10.923 1.00 58.66 186 ARG A N 1
ATOM 1447 C CA . ARG A 1 186 ? 4.923 -15.711 11.783 1.00 58.66 186 ARG A CA 1
ATOM 1448 C C . ARG A 1 186 ? 5.870 -15.122 12.834 1.00 58.66 186 ARG A C 1
ATOM 1450 O O . ARG A 1 186 ? 6.795 -15.802 13.268 1.00 58.66 186 ARG A O 1
ATOM 1457 N N . GLY A 1 187 ? 5.623 -13.891 13.268 1.00 51.25 187 GLY A N 1
ATOM 1458 C CA . GLY A 1 187 ? 6.543 -13.186 14.151 1.00 51.25 187 GLY A CA 1
ATOM 1459 C C . GLY A 1 187 ? 7.822 -12.788 13.411 1.00 51.25 187 GLY A C 1
ATOM 1460 O O . GLY A 1 187 ? 8.204 -13.352 12.384 1.00 51.25 187 GLY A O 1
ATOM 1461 N N . GLY A 1 188 ? 8.463 -11.736 13.899 1.00 54.56 188 GLY A N 1
ATOM 1462 C CA . GLY A 1 188 ? 9.495 -11.028 13.154 1.00 54.56 188 GLY A CA 1
ATOM 1463 C C . GLY A 1 188 ? 8.951 -9.710 12.628 1.00 54.56 188 GLY A C 1
ATOM 1464 O O . GLY A 1 188 ? 7.907 -9.611 11.984 1.00 54.56 188 GLY A O 1
ATOM 1465 N N . GLY A 1 189 ? 9.663 -8.654 12.979 1.00 53.34 189 GLY A N 1
ATOM 1466 C CA . GLY A 1 189 ? 9.293 -7.314 12.596 1.00 53.34 189 GLY A CA 1
ATOM 1467 C C . GLY A 1 189 ? 9.243 -7.089 11.088 1.00 53.34 189 GLY A C 1
ATOM 1468 O O . GLY A 1 189 ? 9.995 -7.750 10.375 1.00 53.34 189 GLY A O 1
ATOM 1469 N N . PRO A 1 190 ? 8.459 -6.112 10.586 1.00 60.88 190 PRO A N 1
ATOM 1470 C CA . PRO A 1 190 ? 8.601 -5.668 9.218 1.00 60.88 190 PRO A CA 1
ATOM 1471 C C . PRO A 1 190 ? 10.060 -5.372 8.889 1.00 60.88 190 PRO A C 1
ATOM 1473 O O . PRO A 1 190 ? 10.708 -4.575 9.576 1.00 60.88 190 PRO A O 1
ATOM 1476 N N . THR A 1 191 ? 10.561 -6.035 7.852 1.00 68.06 191 THR A N 1
ATOM 1477 C CA . THR A 1 191 ? 11.908 -5.797 7.343 1.00 68.06 191 THR A CA 1
ATOM 1478 C C . THR A 1 191 ? 11.836 -4.614 6.398 1.00 68.06 191 THR A C 1
ATOM 1480 O O . THR A 1 191 ? 11.021 -4.606 5.472 1.00 68.06 191 THR A O 1
ATOM 1483 N N . HIS A 1 192 ? 12.668 -3.608 6.659 1.00 71.19 192 HIS A N 1
ATOM 1484 C CA . HIS A 1 192 ? 12.802 -2.428 5.815 1.00 71.19 192 HIS A CA 1
ATOM 1485 C C . HIS A 1 192 ? 14.086 -2.539 4.999 1.00 71.19 192 HIS A C 1
ATOM 1487 O O . HIS A 1 192 ? 15.174 -2.560 5.570 1.00 71.19 192 HIS A O 1
ATOM 1493 N N . THR A 1 193 ? 13.961 -2.583 3.675 1.00 68.94 193 THR A N 1
ATOM 1494 C CA . THR A 1 193 ? 15.103 -2.449 2.765 1.00 68.94 193 THR A CA 1
ATOM 1495 C C . THR A 1 193 ? 15.017 -1.144 1.986 1.00 68.94 193 THR A C 1
ATOM 1497 O O . THR A 1 193 ? 13.936 -0.591 1.755 1.00 68.94 193 THR A O 1
ATOM 1500 N N . GLN A 1 194 ? 16.185 -0.631 1.616 1.00 68.38 194 GLN A N 1
ATOM 1501 C CA . GLN A 1 194 ? 16.332 0.527 0.748 1.00 68.38 194 GLN A CA 1
ATOM 1502 C C . GLN A 1 194 ? 17.161 0.099 -0.449 1.00 68.38 194 GLN A C 1
ATOM 1504 O O . GLN A 1 194 ? 18.329 -0.248 -0.301 1.00 68.38 194 GLN A O 1
ATOM 1509 N N . ASP A 1 195 ? 16.542 0.108 -1.618 1.00 66.62 195 ASP A N 1
ATOM 1510 C CA . ASP A 1 195 ? 17.194 -0.239 -2.871 1.00 66.62 195 ASP A CA 1
ATOM 1511 C C . ASP A 1 195 ? 17.180 0.998 -3.779 1.00 66.62 195 ASP A C 1
ATOM 1513 O O . ASP A 1 195 ? 16.146 1.665 -3.874 1.00 66.62 195 ASP A O 1
ATOM 1517 N N . PRO A 1 196 ? 18.283 1.351 -4.456 1.00 65.94 196 PRO A N 1
ATOM 1518 C CA . PRO A 1 196 ? 18.233 2.404 -5.458 1.00 65.94 196 PRO A CA 1
ATOM 1519 C C . PRO A 1 196 ? 17.279 1.988 -6.583 1.00 65.94 196 PRO A C 1
ATOM 1521 O O . PRO A 1 196 ? 17.417 0.914 -7.172 1.00 65.94 196 PRO A O 1
ATOM 1524 N N . ILE A 1 197 ? 16.322 2.856 -6.911 1.00 62.97 197 ILE A N 1
ATOM 1525 C CA . ILE A 1 197 ? 15.569 2.750 -8.159 1.00 62.97 197 ILE A CA 1
ATOM 1526 C C . ILE A 1 197 ? 16.477 3.382 -9.202 1.00 62.97 197 ILE A C 1
ATOM 1528 O O . ILE A 1 197 ? 16.471 4.599 -9.378 1.00 62.97 197 ILE A O 1
ATOM 1532 N N . SER A 1 198 ? 17.315 2.565 -9.836 1.00 55.84 198 SER A N 1
ATOM 1533 C CA . SER A 1 198 ? 18.075 2.992 -11.007 1.00 55.84 198 SER A CA 1
ATOM 1534 C C . SER A 1 198 ? 17.271 2.583 -12.240 1.00 55.84 198 SER A C 1
ATOM 1536 O O . SER A 1 198 ? 17.446 1.464 -12.719 1.00 55.84 198 SER A O 1
ATOM 1538 N N . PRO A 1 199 ? 16.364 3.439 -12.759 1.00 48.59 199 PRO A N 1
ATOM 1539 C CA . PRO A 1 199 ? 15.678 3.149 -14.018 1.00 48.59 199 PRO A CA 1
ATOM 1540 C C . PRO A 1 199 ? 16.678 3.073 -15.180 1.00 48.59 199 PRO A C 1
ATOM 1542 O O . PRO A 1 199 ? 16.394 2.487 -16.217 1.00 48.59 199 PRO A O 1
ATOM 1545 N N . MET A 1 200 ? 17.873 3.637 -14.986 1.00 44.88 200 MET A N 1
ATOM 1546 C CA . MET A 1 200 ? 18.992 3.529 -15.901 1.00 44.88 200 MET A CA 1
ATOM 1547 C C . MET A 1 200 ? 20.123 2.779 -15.207 1.00 44.88 200 MET A C 1
ATOM 1549 O O . MET A 1 200 ? 20.799 3.317 -14.328 1.00 44.88 200 MET A O 1
ATOM 1553 N N . THR A 1 201 ? 20.362 1.535 -15.602 1.00 41.88 201 THR A N 1
ATOM 1554 C CA . THR A 1 201 ? 21.731 1.028 -15.573 1.00 41.88 201 THR A CA 1
ATOM 1555 C C . THR A 1 201 ? 22.453 1.814 -16.656 1.00 41.88 201 THR A C 1
ATOM 1557 O O . THR A 1 201 ? 22.075 1.747 -17.825 1.00 41.88 201 THR A O 1
ATOM 1560 N N . MET A 1 202 ? 23.428 2.638 -16.284 1.00 36.91 202 MET A N 1
ATOM 1561 C CA . MET A 1 202 ? 24.272 3.291 -17.273 1.00 36.91 202 MET A CA 1
ATOM 1562 C C . MET A 1 202 ? 25.074 2.183 -17.962 1.00 36.91 202 MET A C 1
ATOM 1564 O O . MET A 1 202 ? 26.084 1.728 -17.446 1.00 36.91 202 MET A O 1
ATOM 1568 N N . ALA A 1 203 ? 24.589 1.713 -19.110 1.00 43.69 203 ALA A N 1
ATOM 1569 C CA . ALA A 1 203 ? 25.265 0.725 -19.946 1.00 43.69 203 ALA A CA 1
ATOM 1570 C C . ALA A 1 203 ? 26.383 1.372 -20.783 1.00 43.69 203 ALA A C 1
ATOM 1572 O O . ALA A 1 203 ? 26.703 0.889 -21.866 1.00 43.69 203 ALA A O 1
ATOM 1573 N N . ASN A 1 204 ? 26.952 2.485 -20.304 1.00 44.88 204 ASN A N 1
ATOM 1574 C CA . ASN A 1 204 ? 28.174 3.016 -20.877 1.00 44.88 204 ASN A CA 1
ATOM 1575 C C . ASN A 1 204 ? 29.341 2.342 -20.164 1.00 44.88 204 ASN A C 1
ATOM 1577 O O . ASN A 1 204 ? 29.450 2.476 -18.941 1.00 44.88 204 ASN A O 1
ATOM 1581 N N . PRO A 1 205 ? 30.201 1.621 -20.896 1.00 47.28 205 PRO A N 1
ATOM 1582 C CA . PRO A 1 205 ? 31.448 1.167 -20.322 1.00 47.28 205 PRO A CA 1
ATOM 1583 C C . PRO A 1 205 ? 32.269 2.344 -19.814 1.00 47.28 205 PRO A C 1
ATOM 1585 O O . PRO A 1 205 ? 32.253 3.427 -20.401 1.00 47.28 205 PRO A O 1
ATOM 1588 N N . ASP A 1 206 ? 32.978 2.109 -18.713 1.00 52.09 206 ASP A N 1
ATOM 1589 C CA . ASP A 1 206 ? 33.985 3.031 -18.207 1.00 52.09 206 ASP A CA 1
ATOM 1590 C C . ASP A 1 206 ? 34.960 3.386 -19.353 1.00 52.09 206 ASP A C 1
ATOM 1592 O O . ASP A 1 206 ? 35.521 2.464 -19.961 1.00 52.09 206 ASP A O 1
ATOM 1596 N N . PRO A 1 207 ? 35.151 4.677 -19.694 1.00 54.31 207 PRO A N 1
ATOM 1597 C CA . PRO A 1 207 ? 36.089 5.095 -20.734 1.00 54.31 207 PRO A CA 1
ATOM 1598 C C . PRO A 1 207 ? 37.489 4.496 -20.559 1.00 54.31 207 PRO A C 1
ATOM 1600 O O . PRO A 1 207 ? 38.115 4.128 -21.554 1.00 54.31 207 PRO A O 1
ATOM 1603 N N . ASP A 1 208 ? 37.953 4.313 -19.321 1.00 50.81 208 ASP A N 1
ATOM 1604 C CA . ASP A 1 208 ? 39.256 3.714 -19.035 1.00 50.81 208 ASP A CA 1
ATOM 1605 C C . ASP A 1 208 ? 39.269 2.210 -19.349 1.00 50.81 208 ASP A C 1
ATOM 1607 O O . ASP A 1 208 ? 40.260 1.697 -19.869 1.00 50.81 208 ASP A O 1
ATOM 1611 N N . ALA A 1 209 ? 38.155 1.501 -19.142 1.00 53.28 209 ALA A N 1
ATOM 1612 C CA . ALA A 1 209 ? 38.021 0.094 -19.526 1.00 53.28 209 ALA A CA 1
ATOM 1613 C C . ALA A 1 209 ? 37.982 -0.097 -21.054 1.00 53.28 209 ALA A C 1
ATOM 1615 O O . ALA A 1 209 ? 38.474 -1.111 -21.555 1.00 53.28 209 ALA A O 1
ATOM 1616 N N . ILE A 1 210 ? 37.442 0.873 -21.804 1.00 56.94 210 ILE A N 1
ATOM 1617 C CA . ILE A 1 210 ? 37.507 0.891 -23.277 1.00 56.94 210 ILE A CA 1
ATOM 1618 C C . ILE A 1 210 ? 38.952 1.119 -23.731 1.00 56.94 210 ILE A C 1
ATOM 1620 O O . ILE A 1 210 ? 39.463 0.368 -24.560 1.00 56.94 210 ILE A O 1
ATOM 1624 N N . LEU A 1 211 ? 39.624 2.132 -23.174 1.00 61.34 211 LEU A N 1
ATOM 1625 C CA . LEU A 1 211 ? 40.998 2.496 -23.537 1.00 61.34 211 LEU A CA 1
ATOM 1626 C C . LEU A 1 211 ? 42.012 1.395 -23.196 1.00 61.34 211 LEU A C 1
ATOM 1628 O O . LEU A 1 211 ? 42.991 1.221 -23.917 1.00 61.34 211 LEU A O 1
ATOM 1632 N N . GLN A 1 212 ? 41.766 0.629 -22.132 1.00 73.62 212 GLN A N 1
ATOM 1633 C CA . GLN A 1 212 ? 42.595 -0.510 -21.726 1.00 73.62 212 GLN A CA 1
ATOM 1634 C C . GLN A 1 212 ? 42.213 -1.825 -22.430 1.00 73.62 212 GLN A C 1
ATOM 1636 O O 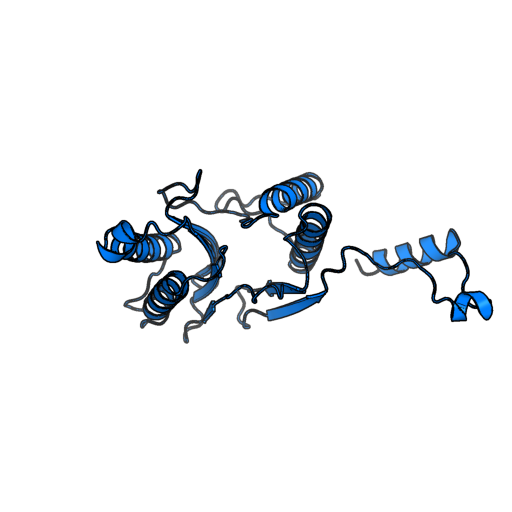. GLN A 1 212 ? 42.840 -2.852 -22.178 1.00 73.62 212 GLN A O 1
ATOM 1641 N N . GLY A 1 213 ? 41.193 -1.824 -23.298 1.00 64.69 213 GLY A N 1
ATOM 1642 C CA . GLY A 1 213 ? 40.718 -3.026 -23.996 1.00 64.69 213 GLY A CA 1
ATOM 1643 C C . GLY A 1 213 ? 40.094 -4.083 -23.076 1.00 64.69 213 GLY A C 1
ATOM 1644 O O . GLY A 1 213 ? 39.960 -5.238 -23.470 1.00 64.69 213 GLY A O 1
ATOM 1645 N N . LEU A 1 214 ? 39.729 -3.702 -21.849 1.00 55.53 214 LEU A N 1
ATOM 1646 C CA . LEU A 1 214 ? 39.098 -4.572 -20.854 1.00 55.53 214 LEU A CA 1
ATOM 1647 C C . LEU A 1 214 ? 37.592 -4.712 -21.092 1.00 55.53 214 LEU A C 1
ATOM 1649 O O . LEU A 1 214 ? 36.983 -5.687 -20.655 1.00 55.53 214 LEU A O 1
ATOM 1653 N N . TRP A 1 215 ? 36.981 -3.746 -21.783 1.00 48.34 215 TRP A N 1
ATOM 1654 C CA . TRP A 1 215 ? 35.587 -3.850 -22.181 1.00 48.34 215 TRP A CA 1
ATOM 1655 C C . TRP A 1 215 ? 35.431 -4.707 -23.435 1.00 48.34 215 TRP A C 1
ATOM 1657 O O . TRP A 1 215 ? 35.964 -4.394 -24.500 1.00 48.34 215 TRP A O 1
ATOM 1667 N N . THR A 1 216 ? 34.625 -5.756 -23.318 1.00 56.75 216 THR A N 1
ATOM 1668 C CA . THR A 1 216 ? 34.160 -6.554 -24.449 1.00 56.75 216 THR A CA 1
ATOM 1669 C C . THR A 1 216 ? 32.638 -6.563 -24.455 1.00 56.75 216 THR A C 1
ATOM 1671 O O . THR A 1 216 ? 31.983 -6.561 -23.410 1.00 56.75 216 THR A O 1
ATOM 1674 N N . LYS A 1 217 ? 32.052 -6.514 -25.654 1.00 58.47 217 LYS A N 1
ATOM 1675 C CA . LYS A 1 217 ? 30.615 -6.723 -25.807 1.00 58.47 217 LYS A CA 1
ATOM 1676 C C . LYS A 1 217 ? 30.330 -8.170 -25.419 1.00 58.47 217 LYS A C 1
ATOM 1678 O O . LYS A 1 217 ? 30.908 -9.058 -26.040 1.00 58.47 217 LYS A O 1
ATOM 1683 N N . ALA A 1 218 ? 29.447 -8.369 -24.442 1.00 61.00 218 ALA A N 1
ATOM 1684 C CA . ALA A 1 218 ? 29.056 -9.706 -24.018 1.00 61.00 218 ALA A CA 1
ATOM 1685 C C . ALA A 1 218 ? 28.586 -10.521 -25.228 1.00 61.00 218 ALA A C 1
ATOM 1687 O O . ALA A 1 218 ? 27.751 -10.047 -26.013 1.00 61.00 218 ALA A O 1
ATOM 1688 N N . ASP A 1 219 ? 29.148 -11.712 -25.399 1.00 71.50 219 ASP A N 1
ATOM 1689 C CA . ASP A 1 219 ? 28.750 -12.604 -26.479 1.00 71.50 219 ASP A CA 1
ATOM 1690 C C . ASP A 1 219 ? 27.506 -13.423 -26.106 1.00 71.50 219 ASP A C 1
ATOM 1692 O O . ASP A 1 219 ? 27.061 -13.475 -24.957 1.00 71.50 219 ASP A O 1
ATOM 1696 N N . GLU A 1 220 ? 26.903 -14.063 -27.106 1.00 66.19 220 GLU A N 1
ATOM 1697 C CA . GLU A 1 220 ? 25.680 -14.841 -26.913 1.00 66.19 220 GLU A CA 1
ATOM 1698 C C . GLU A 1 220 ? 25.876 -15.986 -25.902 1.00 66.19 220 GLU A C 1
ATOM 1700 O O . GLU A 1 220 ? 24.949 -16.323 -25.172 1.00 66.19 220 GLU A O 1
ATOM 1705 N N . ARG A 1 221 ? 27.089 -16.541 -25.768 1.00 71.94 221 ARG A N 1
ATOM 1706 C CA . ARG A 1 221 ? 27.390 -17.600 -24.792 1.00 71.94 221 ARG A CA 1
ATOM 1707 C C . ARG A 1 221 ? 27.477 -17.054 -23.374 1.00 71.94 221 ARG A C 1
ATOM 1709 O O . ARG A 1 221 ? 27.013 -17.717 -22.451 1.00 71.94 221 ARG A O 1
ATOM 1716 N N . GLU A 1 222 ? 28.040 -15.868 -23.184 1.00 63.28 222 GLU A N 1
ATOM 1717 C CA . GLU A 1 222 ? 28.109 -15.190 -21.889 1.00 63.28 222 GLU A CA 1
ATOM 1718 C C . GLU A 1 222 ? 26.724 -14.772 -21.401 1.00 63.28 222 GLU A C 1
ATOM 1720 O O . GLU A 1 222 ? 26.409 -14.971 -20.226 1.00 63.28 222 GLU A O 1
ATOM 1725 N N . VAL A 1 223 ? 25.869 -14.279 -22.305 1.00 60.06 223 VAL A N 1
ATOM 1726 C CA . VAL A 1 223 ? 24.465 -13.986 -21.988 1.00 60.06 223 VAL A CA 1
ATOM 1727 C C . VAL A 1 223 ? 23.727 -15.264 -21.589 1.00 60.06 223 VAL A C 1
ATOM 1729 O O . VAL A 1 223 ? 23.062 -15.283 -20.555 1.00 60.06 223 VAL A O 1
ATOM 1732 N N . GLN A 1 224 ? 23.879 -16.352 -22.349 1.00 63.31 224 GLN A N 1
ATOM 1733 C CA . GLN A 1 224 ? 23.243 -17.634 -22.023 1.00 63.31 224 GLN A CA 1
ATOM 1734 C C . GLN A 1 224 ? 23.770 -18.237 -20.714 1.00 63.31 224 GLN A C 1
ATOM 1736 O O . GLN A 1 224 ? 22.988 -18.773 -19.932 1.00 63.31 224 GLN A O 1
ATOM 1741 N N . ARG A 1 225 ? 25.070 -18.102 -20.418 1.00 68.94 225 ARG A N 1
ATOM 1742 C CA . ARG A 1 225 ? 25.654 -18.526 -19.136 1.00 68.94 225 ARG A CA 1
ATOM 1743 C C . ARG A 1 225 ? 25.063 -17.735 -17.971 1.00 68.94 225 ARG A C 1
ATOM 1745 O O . ARG A 1 225 ? 24.654 -18.336 -16.984 1.00 68.94 225 ARG A O 1
ATOM 1752 N N . TRP A 1 226 ? 24.968 -16.413 -18.103 1.00 59.44 226 TRP A N 1
ATOM 1753 C CA . TRP A 1 226 ? 24.380 -15.559 -17.072 1.00 59.44 226 TRP A CA 1
ATOM 1754 C C . TRP A 1 226 ? 22.906 -15.899 -16.825 1.00 59.44 226 TRP A C 1
ATOM 1756 O O . TRP A 1 226 ? 22.497 -16.040 -15.673 1.00 59.44 226 TRP A O 1
ATOM 1766 N N . LEU A 1 227 ? 22.124 -16.095 -17.894 1.00 58.69 227 LEU A N 1
ATOM 1767 C CA . LEU A 1 227 ? 20.727 -16.526 -17.799 1.00 58.69 227 LEU A CA 1
ATOM 1768 C C . LEU A 1 227 ? 20.616 -17.885 -17.098 1.00 58.69 227 LEU A C 1
ATOM 1770 O O . LEU A 1 227 ? 19.832 -18.014 -16.165 1.00 58.69 227 LE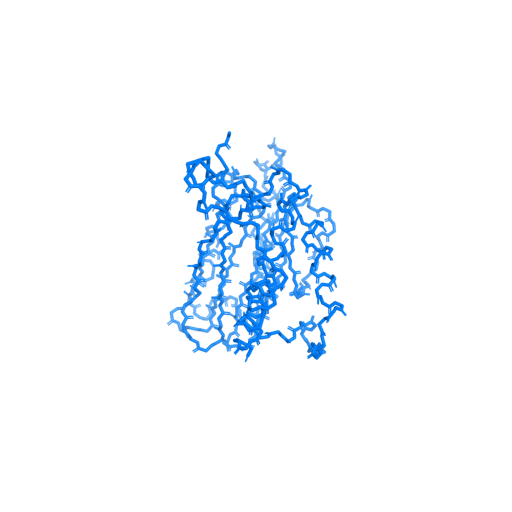U A O 1
ATOM 1774 N N . ALA A 1 228 ? 21.454 -18.859 -17.456 1.00 64.88 228 ALA A N 1
ATOM 1775 C CA . ALA A 1 228 ? 21.466 -20.178 -16.825 1.00 64.88 228 ALA A CA 1
ATOM 1776 C C . ALA A 1 228 ? 21.861 -20.133 -15.335 1.00 64.88 228 ALA A C 1
ATOM 1778 O O . ALA A 1 228 ? 21.285 -20.851 -14.520 1.00 64.88 228 ALA A O 1
ATOM 1779 N N . GLU A 1 229 ? 22.813 -19.285 -14.942 1.00 56.16 229 GLU A N 1
ATOM 1780 C CA . GLU A 1 229 ? 23.212 -19.093 -13.537 1.00 56.16 229 GLU A CA 1
ATOM 1781 C C . GLU A 1 229 ? 22.084 -18.464 -12.695 1.00 56.16 229 GLU A C 1
ATOM 1783 O O . GLU A 1 229 ? 21.901 -18.802 -11.522 1.00 56.16 229 GLU A O 1
ATOM 1788 N N . HIS A 1 230 ? 21.276 -17.596 -13.306 1.00 49.16 230 HIS A N 1
ATOM 1789 C CA . HIS A 1 230 ? 20.160 -16.915 -12.645 1.00 49.16 230 HIS A CA 1
ATOM 1790 C C . HIS A 1 230 ? 18.819 -17.661 -12.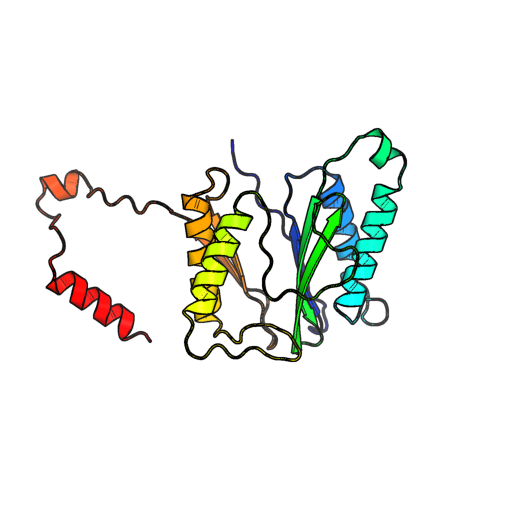785 1.00 49.16 230 HIS A C 1
ATOM 1792 O O . HIS A 1 230 ? 17.879 -17.377 -12.042 1.00 49.16 230 HIS A O 1
ATOM 1798 N N . GLU A 1 231 ? 18.728 -18.654 -13.675 1.00 42.34 231 GLU A N 1
ATOM 1799 C CA . GLU A 1 231 ? 17.627 -19.623 -13.742 1.00 42.34 231 GLU A CA 1
ATOM 1800 C C . GLU A 1 231 ? 17.852 -20.845 -12.839 1.00 42.34 231 GLU A C 1
ATOM 1802 O O . GLU A 1 231 ? 16.884 -21.369 -12.300 1.00 42.34 231 GLU A O 1
ATOM 1807 N N . ASN A 1 232 ? 19.099 -21.264 -12.591 1.00 37.66 232 ASN A N 1
ATOM 1808 C CA . ASN A 1 232 ? 19.428 -22.372 -11.674 1.00 37.66 232 ASN A CA 1
ATOM 1809 C C . ASN A 1 232 ? 19.438 -21.976 -10.185 1.00 37.66 232 ASN A C 1
ATOM 1811 O O . ASN A 1 232 ? 19.715 -22.800 -9.318 1.00 37.66 232 ASN A O 1
ATOM 1815 N N . SER A 1 233 ? 19.126 -20.716 -9.883 1.00 37.62 233 SER A N 1
ATOM 1816 C CA . SER A 1 233 ? 18.799 -20.225 -8.538 1.00 37.62 233 SER A CA 1
ATOM 1817 C C . SER A 1 233 ? 17.275 -20.111 -8.312 1.00 37.62 233 SER A C 1
ATOM 1819 O O . SER A 1 233 ? 16.828 -19.387 -7.407 1.00 37.62 233 SER A O 1
ATOM 1821 N N . ARG A 1 234 ? 16.478 -20.797 -9.151 1.00 36.94 234 ARG A N 1
ATOM 1822 C CA . ARG A 1 234 ? 15.053 -21.108 -8.941 1.00 36.94 234 ARG A CA 1
ATOM 1823 C C . ARG A 1 234 ? 14.880 -22.146 -7.838 1.00 36.94 234 ARG A C 1
ATOM 1825 O O . ARG A 1 234 ? 15.544 -23.200 -7.910 1.00 36.94 234 ARG A O 1
#